Protein AF-A0AAX2ZFF3-F1 (afdb_monomer_lite)

Structure (mmCIF, N/CA/C/O backbone):
data_AF-A0AAX2ZFF3-F1
#
_entry.id   AF-A0AAX2ZFF3-F1
#
loop_
_atom_site.group_PDB
_atom_site.id
_atom_site.type_symbol
_atom_site.label_atom_id
_atom_site.label_alt_id
_atom_site.label_comp_id
_atom_site.label_asym_id
_atom_site.label_entity_id
_atom_site.label_seq_id
_atom_site.pdbx_PDB_ins_code
_atom_site.Cartn_x
_atom_site.Cartn_y
_atom_site.Cartn_z
_atom_site.occupancy
_atom_site.B_iso_or_equiv
_atom_site.auth_seq_id
_atom_site.auth_comp_id
_atom_site.auth_asym_id
_atom_site.auth_atom_id
_atom_site.pdbx_PDB_model_num
ATOM 1 N N . MET A 1 1 ? -27.683 -9.266 21.719 1.00 43.72 1 MET A N 1
ATOM 2 C CA . MET A 1 1 ? -26.209 -9.326 21.847 1.00 43.72 1 MET A CA 1
ATOM 3 C C . MET A 1 1 ? -25.856 -8.738 23.207 1.00 43.72 1 MET A C 1
ATOM 5 O O . MET A 1 1 ? -26.114 -7.555 23.408 1.00 43.72 1 MET A O 1
ATOM 9 N N . ASN A 1 2 ? -25.433 -9.588 24.149 1.00 50.28 2 ASN A N 1
ATOM 10 C CA . ASN A 1 2 ? -25.319 -9.261 25.576 1.00 50.28 2 ASN A CA 1
ATOM 11 C C . ASN A 1 2 ? -24.290 -8.141 25.822 1.00 50.28 2 ASN A C 1
ATOM 13 O O . ASN A 1 2 ? -23.293 -8.062 25.104 1.00 50.28 2 ASN A O 1
ATOM 17 N N . THR A 1 3 ? -24.525 -7.266 26.800 1.00 59.75 3 THR A N 1
ATOM 18 C CA . THR A 1 3 ? -23.688 -6.077 27.070 1.00 59.75 3 THR A CA 1
ATOM 19 C C . THR A 1 3 ? -22.237 -6.444 27.415 1.00 59.75 3 THR A C 1
ATOM 21 O O . THR A 1 3 ? -21.322 -5.715 27.051 1.00 59.75 3 THR A O 1
ATOM 24 N N . GLN A 1 4 ? -22.019 -7.617 28.009 1.00 60.06 4 GLN A N 1
ATOM 25 C CA . GLN A 1 4 ? -20.707 -8.138 28.423 1.00 60.06 4 GLN A CA 1
ATOM 26 C C . GLN A 1 4 ? -19.838 -8.576 27.233 1.00 60.06 4 GLN A C 1
ATOM 28 O O . GLN A 1 4 ? -18.659 -8.249 27.159 1.00 60.06 4 GLN A O 1
ATOM 33 N N . ASN A 1 5 ? -20.440 -9.176 26.200 1.00 73.50 5 ASN A N 1
ATOM 34 C CA . ASN A 1 5 ? -19.727 -9.411 24.939 1.00 73.50 5 ASN A CA 1
ATOM 35 C C . ASN A 1 5 ? -19.273 -8.095 24.289 1.00 73.50 5 ASN A C 1
ATOM 37 O O . ASN A 1 5 ? -18.315 -8.090 23.522 1.00 73.50 5 ASN A O 1
ATOM 41 N N . LYS A 1 6 ? -19.925 -6.964 24.598 1.00 80.56 6 LYS A N 1
ATOM 42 C CA . LYS A 1 6 ? -19.495 -5.654 24.095 1.00 80.56 6 LYS A CA 1
ATOM 43 C C . LYS A 1 6 ? -18.298 -5.087 24.860 1.00 80.56 6 LYS A C 1
ATOM 45 O O . LYS A 1 6 ? -17.535 -4.354 24.239 1.00 80.56 6 LYS A O 1
ATOM 50 N N . SER A 1 7 ? -18.127 -5.359 26.158 1.00 85.81 7 SER A N 1
ATOM 51 C CA . SER A 1 7 ? -16.966 -4.854 26.914 1.00 85.81 7 SER A CA 1
ATOM 52 C C . SER A 1 7 ? -15.686 -5.578 26.501 1.00 85.81 7 SER A C 1
ATOM 54 O O . SER A 1 7 ? -14.697 -4.914 26.194 1.00 85.81 7 SER A O 1
ATOM 56 N N . VAL A 1 8 ? -15.740 -6.908 26.374 1.00 89.56 8 VAL A N 1
ATOM 57 C CA . VAL A 1 8 ? -14.624 -7.719 25.859 1.00 89.56 8 VAL A CA 1
ATOM 58 C C . VAL A 1 8 ? -14.263 -7.306 24.432 1.00 89.56 8 VAL A C 1
ATOM 60 O O . VAL A 1 8 ? -13.102 -7.039 24.139 1.00 89.56 8 VAL A O 1
ATOM 63 N N . GLU A 1 9 ? -15.250 -7.161 23.545 1.00 88.19 9 GLU A N 1
ATOM 64 C CA . GLU A 1 9 ? -14.989 -6.757 22.159 1.00 88.19 9 GLU A CA 1
ATOM 65 C C . GLU A 1 9 ? -14.376 -5.350 22.062 1.00 88.19 9 GLU A C 1
ATOM 67 O O . GLU A 1 9 ? -13.453 -5.128 21.280 1.00 88.19 9 GLU A O 1
ATOM 72 N N . LYS A 1 10 ? -14.828 -4.401 22.894 1.00 87.69 10 LYS A N 1
ATOM 73 C CA . LYS A 1 10 ? -14.214 -3.066 22.978 1.00 87.69 10 LYS A CA 1
ATOM 74 C C . LYS A 1 10 ? -12.764 -3.133 23.446 1.00 87.69 10 LYS A C 1
ATOM 76 O O . LYS A 1 10 ? -11.921 -2.462 22.860 1.00 87.69 10 LYS A O 1
ATOM 81 N N . PHE A 1 11 ? -12.474 -3.940 24.465 1.00 91.88 11 PHE A N 1
ATOM 82 C CA . PHE A 1 11 ? -11.107 -4.152 24.937 1.00 91.88 11 PHE A CA 1
ATOM 83 C C . PHE A 1 11 ? -10.214 -4.695 23.812 1.00 91.88 11 PHE A C 1
ATOM 85 O O . PHE A 1 11 ? -9.183 -4.101 23.501 1.00 91.88 11 PHE A O 1
ATOM 92 N N . LEU A 1 12 ? -10.651 -5.758 23.127 1.00 91.25 12 LEU A N 1
ATOM 93 C CA . LEU A 1 12 ? -9.912 -6.374 22.021 1.00 91.25 12 LEU A CA 1
ATOM 94 C C . LEU A 1 12 ? -9.683 -5.403 20.849 1.00 91.25 12 LEU A C 1
ATOM 96 O O . LEU A 1 12 ? -8.597 -5.380 20.261 1.00 91.25 12 LEU A O 1
ATOM 100 N N . GLN A 1 13 ? -10.679 -4.576 20.512 1.00 87.25 13 GLN A N 1
ATOM 101 C CA . GLN A 1 13 ? -10.548 -3.545 19.478 1.00 87.25 13 GLN A CA 1
ATOM 102 C C . GLN A 1 13 ? -9.546 -2.456 19.867 1.00 87.25 13 GLN A C 1
ATOM 104 O O . GLN A 1 13 ? -8.709 -2.090 19.037 1.00 87.25 13 GLN A O 1
ATOM 109 N N . SER A 1 14 ? -9.587 -1.975 21.113 1.00 89.00 14 SER A N 1
ATOM 110 C CA . SER A 1 14 ? -8.643 -0.974 21.619 1.00 89.00 14 SER A CA 1
ATOM 111 C C . SER A 1 14 ? -7.208 -1.501 21.625 1.00 89.00 14 SER A C 1
ATOM 113 O O . SER A 1 14 ? -6.319 -0.839 21.090 1.00 89.00 14 SER A O 1
ATOM 115 N N . THR A 1 15 ? -6.985 -2.728 22.103 1.00 90.44 15 THR A N 1
ATOM 116 C CA . THR A 1 15 ? -5.659 -3.366 22.095 1.00 90.44 15 THR A CA 1
ATOM 117 C C . THR A 1 15 ? -5.107 -3.524 20.674 1.00 90.44 15 THR A C 1
ATOM 119 O O . THR A 1 15 ? -3.917 -3.344 20.426 1.00 90.44 15 THR A O 1
ATOM 122 N N . CYS A 1 16 ? -5.965 -3.793 19.688 1.00 89.06 16 CYS A N 1
ATOM 123 C CA . CYS A 1 16 ? -5.533 -4.039 18.310 1.00 89.06 16 CYS A CA 1
ATOM 124 C C . CYS A 1 16 ? -5.444 -2.784 17.425 1.00 89.06 16 CYS A C 1
ATOM 126 O O . CYS A 1 16 ? -5.186 -2.900 16.218 1.00 89.06 16 CYS A O 1
ATOM 128 N N . LYS A 1 17 ? -5.637 -1.580 17.983 1.00 87.88 17 LYS A N 1
ATOM 129 C CA . LYS A 1 17 ? -5.773 -0.338 17.203 1.00 87.88 17 LYS A CA 1
ATOM 130 C C . LYS A 1 17 ? -4.526 0.046 16.394 1.00 87.88 17 LYS A C 1
ATOM 132 O O . LYS A 1 17 ? -4.653 0.732 15.384 1.00 87.88 17 LYS A O 1
ATOM 137 N N . PHE A 1 18 ? -3.331 -0.423 16.757 1.00 88.06 18 PHE A N 1
ATOM 138 C CA . PHE A 1 18 ? -2.082 -0.135 16.025 1.00 88.06 18 PHE A CA 1
ATOM 139 C C . PHE A 1 18 ? -1.500 -1.319 15.241 1.00 88.06 18 PHE A C 1
ATOM 141 O O . PHE A 1 18 ? -0.386 -1.250 14.703 1.00 88.06 18 PHE A O 1
ATOM 148 N N . ILE A 1 19 ? -2.258 -2.405 15.122 1.00 86.69 19 ILE A N 1
ATOM 149 C CA . ILE A 1 19 ? -1.899 -3.528 14.261 1.00 86.69 19 ILE A CA 1
ATOM 150 C C . ILE A 1 19 ? -2.338 -3.187 12.838 1.00 86.69 19 ILE A C 1
ATOM 152 O O . ILE A 1 19 ? -3.429 -2.673 12.632 1.00 86.69 19 ILE A O 1
ATOM 156 N N . SER A 1 20 ? -1.494 -3.441 11.839 1.00 78.56 20 SER A N 1
ATOM 157 C CA . SER A 1 20 ? -1.759 -3.017 10.458 1.00 78.56 20 SER A CA 1
ATOM 158 C C . SER A 1 20 ? -2.306 -4.098 9.531 1.00 78.56 20 SER A C 1
ATOM 160 O O . SER A 1 20 ? -2.635 -3.809 8.376 1.00 78.56 20 SER A O 1
ATOM 162 N N . THR A 1 21 ? -2.421 -5.337 10.009 1.00 82.06 21 THR A N 1
ATOM 163 C CA . THR A 1 21 ? -2.911 -6.462 9.208 1.00 82.06 21 THR A CA 1
ATOM 164 C C . THR A 1 21 ? -4.001 -7.229 9.927 1.00 82.06 21 THR A C 1
ATOM 166 O O . THR A 1 21 ? -3.822 -7.548 11.101 1.00 82.06 21 THR A O 1
ATOM 169 N N . GLU A 1 22 ? -5.069 -7.582 9.211 1.00 83.31 22 GLU A N 1
ATOM 170 C CA . GLU A 1 22 ? -6.183 -8.361 9.763 1.00 83.31 22 GLU A CA 1
ATOM 171 C C . GLU A 1 22 ? -5.717 -9.698 10.339 1.00 83.31 22 GLU A C 1
ATOM 173 O O . GLU A 1 22 ? -6.135 -10.053 11.430 1.00 83.31 22 GLU A O 1
ATOM 178 N N . GLU A 1 23 ? -4.833 -10.425 9.648 1.00 85.00 23 GLU A N 1
ATOM 179 C CA . GLU A 1 23 ? -4.379 -11.738 10.117 1.00 85.00 23 GLU A CA 1
ATOM 180 C C . GLU A 1 23 ? -3.686 -11.642 11.483 1.00 85.00 23 GLU A C 1
ATOM 182 O O . GLU A 1 23 ? -4.090 -12.315 12.419 1.00 85.00 23 GLU A O 1
ATOM 187 N N . ARG A 1 24 ? -2.723 -10.722 11.629 1.00 85.56 24 ARG A N 1
ATOM 188 C CA . ARG A 1 24 ? -2.043 -10.491 12.913 1.00 85.56 24 ARG A CA 1
ATOM 189 C C . ARG A 1 24 ? -2.993 -9.977 13.995 1.00 85.56 24 ARG A C 1
ATOM 191 O O . ARG A 1 24 ? -2.825 -10.324 15.155 1.00 85.56 24 ARG A O 1
ATOM 198 N N . ALA A 1 25 ? -3.944 -9.117 13.627 1.00 87.38 25 ALA A N 1
ATOM 199 C CA . ALA A 1 25 ? -4.933 -8.613 14.572 1.00 87.38 25 ALA A CA 1
ATOM 200 C C . ALA A 1 25 ? -5.822 -9.753 15.069 1.00 87.38 25 ALA A C 1
ATOM 202 O O . ALA A 1 25 ? -6.062 -9.843 16.262 1.00 87.38 25 ALA A O 1
ATOM 203 N N . LYS A 1 26 ? -6.245 -10.646 14.172 1.00 88.00 26 LYS A N 1
ATOM 204 C CA . LYS A 1 26 ? -7.025 -11.826 14.521 1.00 88.00 26 LYS A CA 1
ATOM 205 C C . LYS A 1 26 ? -6.250 -12.753 15.456 1.00 88.00 26 LYS A C 1
ATOM 207 O O . LYS A 1 26 ? -6.793 -13.115 16.487 1.00 88.00 26 LYS A O 1
ATOM 212 N N . ASP A 1 27 ? -5.003 -13.082 15.123 1.00 90.19 27 ASP A N 1
ATOM 213 C CA . ASP A 1 27 ? -4.181 -13.978 15.947 1.00 90.19 27 ASP A CA 1
ATOM 214 C C . ASP A 1 27 ? -4.058 -13.443 17.389 1.00 90.19 27 ASP A C 1
ATOM 216 O O . ASP A 1 27 ? -4.292 -14.177 18.343 1.00 90.19 27 ASP A O 1
ATOM 220 N N . ILE A 1 28 ? -3.794 -12.138 17.542 1.00 89.94 28 ILE A N 1
ATOM 221 C CA . ILE A 1 28 ? -3.715 -11.478 18.856 1.00 89.94 28 ILE A CA 1
ATOM 222 C C . ILE A 1 28 ? -5.085 -11.420 19.543 1.00 89.94 28 ILE A C 1
ATOM 224 O O . ILE A 1 28 ? -5.180 -11.639 20.745 1.00 89.94 28 ILE A O 1
ATOM 228 N N . GLN A 1 29 ? -6.163 -11.121 18.814 1.00 91.19 29 GLN A N 1
ATOM 229 C CA . GLN A 1 29 ? -7.503 -11.093 19.404 1.00 91.19 29 GLN A CA 1
ATOM 230 C C . GLN A 1 29 ? -7.946 -12.461 19.905 1.00 91.19 29 GLN A C 1
ATOM 232 O O . GLN A 1 29 ? -8.598 -12.518 20.941 1.00 91.19 29 GLN A O 1
ATOM 237 N N . ASP A 1 30 ? -7.635 -13.528 19.175 1.00 92.31 30 ASP A N 1
ATOM 238 C CA . ASP A 1 30 ? -7.994 -14.888 19.561 1.00 92.31 30 ASP A CA 1
ATOM 239 C C . ASP A 1 30 ? -7.212 -15.294 20.827 1.00 92.31 30 ASP A C 1
ATOM 241 O O . ASP A 1 30 ? -7.836 -15.698 21.803 1.00 92.31 30 ASP A O 1
ATOM 245 N N . GLU A 1 31 ? -5.900 -15.029 20.891 1.00 93.44 31 GLU A N 1
ATOM 246 C CA . GLU A 1 31 ? -5.076 -15.255 22.095 1.00 93.44 31 GLU A CA 1
ATOM 247 C C . GLU A 1 31 ? -5.594 -14.476 23.319 1.00 93.44 31 GLU A C 1
ATOM 249 O O . GLU A 1 31 ? -5.821 -15.039 24.391 1.00 93.44 31 GLU A O 1
ATOM 254 N N . LEU A 1 32 ? -5.843 -13.172 23.164 1.00 94.06 32 LEU A N 1
ATOM 255 C CA . LEU A 1 32 ? -6.345 -12.341 24.260 1.00 94.06 32 LEU A CA 1
ATOM 256 C C . LEU A 1 32 ? -7.764 -12.741 24.681 1.00 94.06 32 LEU A C 1
ATOM 258 O O . LEU A 1 32 ? -8.103 -12.633 25.858 1.00 94.06 32 LEU A O 1
ATOM 262 N N . ARG A 1 33 ? -8.605 -13.193 23.744 1.00 94.62 33 ARG A N 1
ATOM 263 C CA . ARG A 1 33 ? -9.957 -13.676 24.048 1.00 94.62 33 ARG A CA 1
ATOM 264 C C . ARG A 1 33 ? -9.908 -14.972 24.847 1.00 94.62 33 ARG A C 1
ATOM 266 O O . ARG A 1 33 ? -10.691 -15.105 25.788 1.00 94.62 33 ARG A O 1
ATOM 273 N N . ASP A 1 34 ? -8.998 -15.880 24.518 1.00 94.75 34 ASP A N 1
ATOM 274 C CA . ASP A 1 34 ? -8.810 -17.128 25.260 1.00 94.75 34 ASP A CA 1
ATOM 275 C C . ASP A 1 34 ? -8.335 -16.845 26.693 1.00 94.7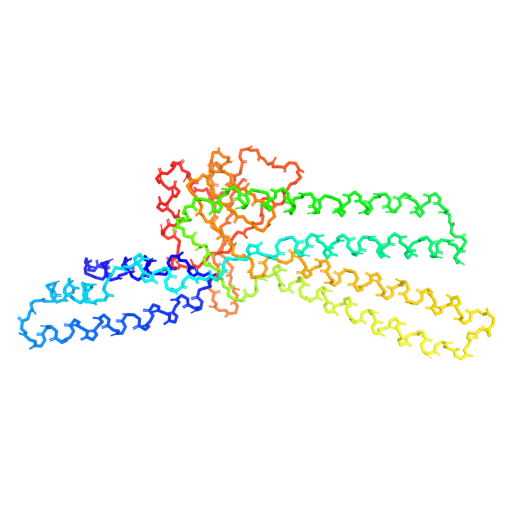5 34 ASP A C 1
ATOM 277 O O . ASP A 1 34 ? -8.874 -17.406 27.650 1.00 94.75 34 ASP A O 1
ATOM 281 N N . HIS A 1 35 ? -7.412 -15.894 26.872 1.00 94.38 35 HIS A N 1
ATOM 282 C CA . HIS A 1 35 ? -6.983 -15.450 28.201 1.00 94.38 35 HIS A CA 1
ATOM 283 C C . HIS A 1 35 ? -8.106 -14.787 29.007 1.00 94.38 35 HIS A C 1
ATOM 285 O O . HIS A 1 35 ? -8.327 -15.157 30.158 1.00 94.38 35 HIS A O 1
ATOM 291 N N . VAL A 1 36 ? -8.862 -13.861 28.406 1.00 95.38 36 VAL A N 1
ATOM 292 C CA . VAL A 1 36 ? -10.021 -13.237 29.071 1.00 95.38 36 VAL A CA 1
ATOM 293 C C . VAL A 1 36 ? -11.042 -14.293 29.481 1.00 95.38 36 VAL A C 1
ATOM 295 O O . VAL A 1 36 ? -11.544 -14.247 30.599 1.00 95.38 36 VAL A O 1
ATOM 298 N N . SER A 1 37 ? -11.335 -15.253 28.603 1.00 94.19 37 SER A N 1
ATOM 299 C CA . SER A 1 37 ? -12.301 -16.319 28.888 1.00 94.19 37 SER A CA 1
ATOM 300 C C . SER A 1 37 ? -11.824 -17.203 30.040 1.00 94.19 37 SER A C 1
ATOM 302 O O . SER A 1 37 ? -12.606 -17.488 30.940 1.00 94.19 37 SER A O 1
ATOM 304 N N . SER A 1 38 ? -10.530 -17.534 30.067 1.00 95.69 38 SER A N 1
ATOM 305 C CA . SER A 1 38 ? -9.917 -18.304 31.156 1.00 95.69 38 SER A CA 1
ATOM 306 C C . SER A 1 38 ? -10.050 -17.588 32.506 1.00 95.69 38 SER A C 1
ATOM 308 O O . SER A 1 38 ? -10.463 -18.206 33.483 1.00 95.69 38 SER A O 1
ATOM 310 N N . TYR A 1 39 ? -9.789 -16.275 32.563 1.00 95.69 39 TYR A N 1
ATOM 311 C CA . TYR A 1 39 ? -9.971 -15.494 33.795 1.00 95.69 39 TYR A CA 1
ATOM 312 C C . TYR A 1 39 ? -11.435 -15.388 34.225 1.00 95.69 39 TYR A C 1
ATOM 314 O O . TYR A 1 39 ? -11.736 -15.449 35.413 1.00 95.69 39 TYR A O 1
ATOM 322 N N . ILE A 1 40 ? -12.363 -15.236 33.276 1.00 95.19 40 ILE A N 1
ATOM 323 C CA . ILE A 1 40 ? -13.795 -15.219 33.594 1.00 95.19 40 ILE A CA 1
ATOM 324 C C . ILE A 1 40 ? -14.214 -16.554 34.212 1.00 95.19 40 ILE A C 1
ATOM 326 O O . ILE A 1 40 ? -14.947 -16.559 35.200 1.00 95.19 40 ILE A O 1
ATOM 330 N N . GLU A 1 41 ? -13.757 -17.674 33.651 1.00 94.75 41 GLU A N 1
ATOM 331 C CA . GLU A 1 41 ? -14.040 -19.008 34.181 1.00 94.75 41 GLU A CA 1
ATOM 332 C C . GLU A 1 41 ? -13.464 -19.195 35.586 1.00 94.75 41 GLU A C 1
ATOM 334 O O . GLU A 1 41 ? -14.193 -19.648 36.466 1.00 94.75 41 GLU A O 1
ATOM 339 N N . GLU A 1 42 ? -12.213 -18.791 35.815 1.00 95.62 42 GLU A N 1
ATOM 340 C CA . GLU A 1 42 ? -11.558 -18.838 37.128 1.00 95.62 42 GLU A CA 1
ATOM 341 C C . GLU A 1 42 ? -12.359 -18.054 38.179 1.00 95.62 42 GLU A C 1
ATOM 343 O O . GLU A 1 42 ? -12.810 -18.625 39.170 1.00 95.62 42 GLU A O 1
ATOM 348 N N . PHE A 1 43 ? -12.667 -16.781 37.916 1.00 95.62 43 PHE A N 1
ATOM 349 C CA . PHE A 1 43 ? -13.439 -15.955 38.849 1.00 95.62 43 PHE A CA 1
ATOM 350 C C . PHE A 1 43 ? -14.870 -16.466 39.060 1.00 95.62 43 PHE A C 1
ATOM 352 O O . PHE A 1 43 ? -15.401 -16.401 40.169 1.00 95.62 43 PHE A O 1
ATOM 359 N N . THR A 1 44 ? -15.504 -17.020 38.025 1.00 94.50 44 THR A N 1
ATOM 360 C CA . THR A 1 44 ? -16.844 -17.609 38.166 1.00 94.50 44 THR A CA 1
ATOM 361 C C . THR A 1 44 ? -16.801 -18.887 39.014 1.00 94.50 44 THR A C 1
ATOM 363 O O . THR A 1 44 ? -17.710 -19.124 39.810 1.00 94.50 44 THR A O 1
ATOM 366 N N . GLN A 1 45 ? -15.745 -19.702 38.899 1.00 95.06 45 GLN A N 1
ATOM 367 C CA . GLN A 1 45 ? -15.531 -20.881 39.753 1.00 95.06 45 GLN A CA 1
ATOM 368 C C . GLN A 1 45 ? -15.268 -20.501 41.216 1.00 95.06 45 GLN A C 1
ATOM 370 O O . GLN A 1 45 ? -15.671 -21.232 42.119 1.00 95.06 45 GLN A O 1
ATOM 375 N N . GLU A 1 46 ? -14.668 -19.336 41.456 1.00 94.25 46 GLU A N 1
ATOM 376 C CA . GLU A 1 46 ? -14.510 -18.742 42.790 1.00 94.25 46 GLU A CA 1
ATOM 377 C C . GLU A 1 46 ? -15.818 -18.161 43.363 1.00 94.25 46 GLU A C 1
ATOM 379 O O . GLU A 1 46 ? -15.852 -17.709 44.508 1.00 94.25 46 GLU A O 1
ATOM 384 N N . GLY A 1 47 ? -16.914 -18.210 42.600 1.00 93.12 47 GLY A N 1
ATOM 385 C CA . GLY A 1 47 ? -18.247 -17.809 43.041 1.00 93.12 47 GLY A CA 1
ATOM 386 C C . GLY A 1 47 ? -18.627 -16.361 42.724 1.00 93.12 47 GLY A C 1
ATOM 387 O O . GLY A 1 47 ? -19.673 -15.916 43.198 1.00 93.12 47 GLY A O 1
ATOM 388 N N . MET A 1 48 ? -17.833 -15.626 41.932 1.00 94.06 48 MET A N 1
ATOM 389 C CA . MET A 1 48 ? -18.252 -14.313 41.420 1.00 94.06 48 MET A CA 1
ATOM 390 C C . MET A 1 48 ? -19.386 -14.452 40.404 1.00 94.06 48 MET A C 1
ATOM 392 O O . MET A 1 48 ? -19.425 -15.385 39.597 1.00 94.06 48 MET A O 1
ATOM 396 N N . GLU A 1 49 ? -20.285 -13.467 40.383 1.00 93.38 49 GLU A N 1
ATOM 397 C CA . GLU A 1 49 ? -21.222 -13.348 39.272 1.00 93.38 49 GLU A CA 1
ATOM 398 C C . GLU A 1 49 ? -20.475 -13.026 37.975 1.00 93.38 49 GLU A C 1
ATOM 400 O O . GLU A 1 49 ? -19.503 -12.272 37.957 1.00 93.38 49 GLU A O 1
ATOM 405 N N . TYR A 1 50 ? -20.974 -13.557 36.858 1.00 90.06 50 TYR A N 1
ATOM 406 C CA . TYR A 1 50 ? -20.328 -13.458 35.547 1.00 90.06 50 TYR A CA 1
ATOM 407 C C . TYR A 1 50 ? -19.966 -12.017 35.132 1.00 90.06 50 TYR A C 1
ATOM 409 O O . TYR A 1 50 ? -18.955 -11.786 34.468 1.00 90.06 50 TYR A O 1
ATOM 417 N N . GLU A 1 51 ? -20.775 -11.026 35.514 1.00 88.81 51 GLU A N 1
ATOM 418 C CA . GLU A 1 51 ? -20.499 -9.614 35.221 1.00 88.81 51 GLU A CA 1
ATOM 419 C C . GLU A 1 51 ? -19.299 -9.076 36.009 1.00 88.81 51 GLU A C 1
ATOM 421 O O . GLU A 1 51 ? -18.427 -8.414 35.441 1.00 88.81 51 GLU A O 1
ATOM 426 N N . GLU A 1 52 ? -19.230 -9.393 37.299 1.00 91.44 52 GLU A N 1
ATOM 427 C CA . GLU A 1 52 ? -18.114 -9.016 38.162 1.00 91.44 52 GLU A CA 1
ATOM 428 C C . GLU A 1 52 ? -16.835 -9.745 37.735 1.00 91.44 52 GLU A C 1
ATOM 430 O O . GLU A 1 52 ? -15.798 -9.104 37.555 1.00 91.44 52 GLU A O 1
ATOM 435 N N . ALA A 1 53 ? -16.947 -11.037 37.414 1.00 93.38 53 ALA A N 1
ATOM 436 C CA . ALA A 1 53 ? -15.876 -11.842 36.833 1.00 93.38 53 ALA A CA 1
ATOM 437 C C . ALA A 1 53 ? -15.355 -11.248 35.513 1.00 93.38 53 ALA A C 1
ATOM 439 O O . ALA A 1 53 ? -14.146 -11.149 35.313 1.00 93.38 53 ALA A O 1
ATOM 440 N N . THR A 1 54 ? -16.242 -10.776 34.627 1.00 93.50 54 THR A N 1
ATOM 441 C CA . THR A 1 54 ? -15.853 -10.110 33.368 1.00 93.50 54 THR A CA 1
ATOM 442 C C . THR A 1 54 ? -15.073 -8.825 33.629 1.00 93.50 54 THR A C 1
ATOM 444 O O . THR A 1 54 ? -14.037 -8.587 33.006 1.00 93.50 54 THR A O 1
ATOM 447 N N . ASN A 1 55 ? -15.539 -7.988 34.556 1.00 92.88 55 ASN A N 1
ATOM 448 C CA . ASN A 1 55 ? -14.849 -6.744 34.895 1.00 92.88 55 ASN A CA 1
ATOM 449 C C . ASN A 1 55 ? -13.482 -7.014 35.537 1.00 92.88 55 ASN A C 1
ATOM 451 O O . ASN A 1 55 ? -12.506 -6.331 35.216 1.00 92.88 55 ASN A O 1
ATOM 455 N N . MET A 1 56 ? -13.397 -8.026 36.402 1.00 93.56 56 MET A N 1
ATOM 456 C CA . MET A 1 56 ? -12.152 -8.421 37.051 1.00 93.56 56 MET A CA 1
ATOM 457 C C . MET A 1 56 ? -11.161 -9.031 36.053 1.00 93.56 56 MET A C 1
ATOM 459 O O . MET A 1 56 ? -9.990 -8.659 36.059 1.00 93.56 56 MET A O 1
ATOM 463 N N . ALA A 1 57 ? -11.633 -9.863 35.121 1.00 95.12 57 ALA A N 1
ATOM 464 C CA . ALA A 1 57 ? -10.826 -10.412 34.033 1.00 95.12 57 ALA A CA 1
ATOM 465 C C . ALA A 1 57 ? -10.225 -9.309 33.153 1.00 95.12 57 ALA A C 1
ATOM 467 O O . ALA A 1 57 ? -9.022 -9.304 32.898 1.00 95.12 57 ALA A O 1
ATOM 468 N N . LEU A 1 58 ? -11.026 -8.323 32.736 1.00 95.00 58 LEU A N 1
ATOM 469 C CA . LEU A 1 58 ? -10.525 -7.187 31.953 1.00 95.00 58 LEU A CA 1
ATOM 470 C C . LEU A 1 58 ? -9.519 -6.339 32.742 1.00 95.00 58 LEU A C 1
ATOM 472 O O . LEU A 1 58 ? -8.523 -5.890 32.180 1.00 95.00 58 LEU A O 1
ATOM 476 N N . LYS A 1 59 ? -9.739 -6.154 34.048 1.00 93.69 59 LYS A N 1
ATOM 477 C CA . LYS A 1 59 ? -8.790 -5.461 34.928 1.00 93.69 59 LYS A CA 1
ATOM 478 C C . LYS A 1 59 ? -7.464 -6.221 35.051 1.00 93.69 59 LYS A C 1
ATOM 480 O O . LYS A 1 59 ? -6.415 -5.583 35.073 1.00 93.69 59 LYS A O 1
ATOM 485 N N . GLN A 1 60 ? -7.513 -7.552 35.092 1.00 93.75 60 GLN A N 1
ATOM 486 C CA . GLN A 1 60 ? -6.337 -8.420 35.168 1.00 93.75 60 GLN A CA 1
ATOM 487 C C . GLN A 1 60 ? -5.510 -8.396 33.876 1.00 93.75 60 GLN A C 1
ATOM 489 O O . GLN A 1 60 ? -4.283 -8.403 33.939 1.00 93.75 60 GLN A O 1
ATOM 494 N N . MET A 1 61 ? -6.164 -8.298 32.711 1.00 93.62 61 MET A N 1
ATOM 495 C CA . MET A 1 61 ? -5.477 -8.127 31.422 1.00 93.62 61 MET A CA 1
ATOM 496 C C . MET A 1 61 ? -4.701 -6.803 31.331 1.00 93.62 61 MET A C 1
ATOM 498 O O . MET A 1 61 ? -3.733 -6.707 30.577 1.00 93.62 61 MET A O 1
ATOM 502 N N . GLY A 1 62 ? -5.110 -5.788 32.096 1.00 91.88 62 GLY A N 1
ATOM 503 C CA . GLY A 1 62 ? -4.455 -4.486 32.163 1.00 91.88 62 GLY A CA 1
ATOM 504 C C . GLY A 1 62 ? -5.027 -3.450 31.193 1.00 91.88 62 GLY A C 1
ATOM 505 O O . GLY A 1 62 ? -6.143 -3.571 30.691 1.00 91.88 62 GLY A O 1
ATOM 506 N N . ASP A 1 63 ? -4.264 -2.381 30.966 1.00 91.75 63 ASP A N 1
ATOM 507 C CA . ASP A 1 63 ? -4.696 -1.255 30.136 1.00 91.75 63 ASP A CA 1
ATOM 508 C C . ASP A 1 63 ? -4.566 -1.589 28.632 1.00 91.75 63 ASP A C 1
ATOM 510 O O . ASP A 1 63 ? -3.448 -1.837 28.154 1.00 91.75 63 ASP A O 1
ATOM 514 N N . PRO A 1 64 ? -5.669 -1.573 27.853 1.00 91.38 64 PRO A N 1
ATOM 515 C CA . PRO A 1 64 ? -5.618 -1.830 26.416 1.00 91.38 64 PRO A CA 1
ATOM 516 C C . PRO A 1 64 ? -4.754 -0.821 25.651 1.00 91.38 64 PRO A C 1
ATOM 518 O O . PRO A 1 64 ? -4.194 -1.175 24.613 1.00 91.38 64 PRO A O 1
ATOM 521 N N . ASP A 1 65 ? -4.602 0.416 26.135 1.00 88.56 65 ASP A N 1
ATOM 522 C CA . ASP A 1 65 ? -3.758 1.414 25.477 1.00 88.56 65 ASP A CA 1
ATOM 523 C C . ASP A 1 65 ? -2.275 1.055 25.610 1.00 88.56 65 ASP A C 1
ATOM 525 O O . ASP A 1 65 ? -1.538 1.117 24.621 1.00 88.56 65 ASP A O 1
ATOM 529 N N . VAL A 1 66 ? -1.860 0.563 26.780 1.00 89.44 66 VAL A N 1
ATOM 530 C CA . VAL A 1 66 ? -0.502 0.045 27.003 1.00 89.44 66 VAL A CA 1
ATOM 531 C C . VAL A 1 66 ? -0.249 -1.191 26.138 1.00 89.44 66 VAL A C 1
ATOM 533 O O . VAL A 1 66 ? 0.763 -1.254 25.435 1.00 89.44 66 VAL A O 1
ATOM 536 N N . LEU A 1 67 ? -1.186 -2.145 26.114 1.00 90.25 67 LEU A N 1
ATOM 537 C CA . LEU A 1 67 ? -1.077 -3.338 25.264 1.00 90.25 67 LEU A CA 1
ATOM 538 C C . LEU A 1 67 ? -1.009 -2.978 23.773 1.00 90.25 67 LEU A C 1
ATOM 540 O O . LEU A 1 67 ? -0.255 -3.590 23.014 1.00 90.25 67 LEU A O 1
ATOM 544 N N . SER A 1 68 ? -1.747 -1.954 23.341 1.00 88.81 68 SER A N 1
ATOM 545 C CA . SER A 1 68 ? -1.747 -1.524 21.942 1.00 88.81 68 SER A CA 1
ATOM 546 C C . SER A 1 68 ? -0.397 -0.989 21.466 1.00 88.81 68 SER A C 1
ATOM 548 O O . SER A 1 68 ? -0.039 -1.177 20.300 1.00 88.81 68 SER A O 1
ATOM 550 N N . GLU A 1 69 ? 0.375 -0.362 22.357 1.00 86.94 69 GLU A N 1
ATOM 551 C CA . GLU A 1 69 ? 1.736 0.089 22.065 1.00 86.94 69 GLU A CA 1
ATOM 552 C C . GLU A 1 69 ? 2.722 -1.087 22.012 1.00 86.94 69 GLU A C 1
ATOM 554 O O . GLU A 1 69 ? 3.615 -1.087 21.165 1.00 86.94 69 GLU A O 1
ATOM 559 N N . ILE A 1 70 ? 2.520 -2.134 22.823 1.00 86.94 70 ILE A N 1
ATOM 560 C CA . ILE A 1 70 ? 3.325 -3.370 22.776 1.00 86.94 70 ILE A CA 1
ATOM 561 C C . ILE A 1 70 ? 3.137 -4.091 21.433 1.00 86.94 70 ILE A C 1
ATOM 563 O O . ILE A 1 70 ? 4.106 -4.514 20.801 1.00 86.94 70 ILE A O 1
ATOM 567 N N . TYR A 1 71 ? 1.894 -4.201 20.956 1.00 84.50 71 TYR A N 1
ATOM 568 C CA . TYR A 1 71 ? 1.577 -4.872 19.688 1.00 84.50 71 TYR A CA 1
ATOM 569 C C . TYR A 1 71 ? 1.691 -3.976 18.452 1.00 84.50 71 TYR A C 1
ATOM 571 O O . TYR A 1 71 ? 1.404 -4.418 17.329 1.00 84.50 71 TYR A O 1
ATOM 579 N N . LYS A 1 72 ? 2.112 -2.723 18.634 1.00 85.38 72 LYS A N 1
ATOM 580 C CA . LYS A 1 72 ? 2.195 -1.719 17.579 1.00 85.38 72 LYS A CA 1
ATOM 581 C C . LYS A 1 72 ? 3.036 -2.211 16.416 1.00 85.38 72 LYS A C 1
ATOM 583 O O . LYS A 1 72 ? 4.202 -2.575 16.549 1.00 85.38 72 LYS A O 1
ATOM 588 N N . SER A 1 73 ? 2.433 -2.199 15.233 1.00 77.88 73 SER A N 1
ATOM 589 C CA . SER A 1 73 ? 3.178 -2.504 14.017 1.00 77.88 73 SER A CA 1
ATOM 590 C C . SER A 1 73 ? 4.207 -1.408 13.741 1.00 77.88 73 SER A C 1
ATOM 592 O O . SER A 1 73 ? 3.931 -0.220 13.927 1.00 77.88 73 SER A O 1
ATOM 594 N N . GLU A 1 74 ? 5.393 -1.793 13.264 1.00 68.25 74 GLU A N 1
ATOM 595 C CA . GLU A 1 74 ? 6.404 -0.818 12.865 1.00 68.25 74 GLU A CA 1
ATOM 596 C C . GLU A 1 74 ? 5.819 0.155 11.838 1.00 68.25 74 GLU A C 1
ATOM 598 O O . GLU A 1 74 ? 5.391 -0.218 10.739 1.00 68.25 74 GLU A O 1
ATOM 603 N N . SER A 1 75 ? 5.799 1.439 12.197 1.00 62.38 75 SER A N 1
ATOM 604 C CA . SER A 1 75 ? 5.386 2.475 11.263 1.00 62.38 75 SER A CA 1
ATOM 605 C C . SER A 1 75 ? 6.428 2.563 10.145 1.00 62.38 75 SER A C 1
ATOM 607 O O . SER A 1 75 ? 7.612 2.783 10.399 1.00 62.38 75 SER A O 1
ATOM 609 N N . ASN A 1 76 ? 5.995 2.430 8.892 1.00 57.47 76 ASN A N 1
ATOM 610 C CA . ASN A 1 76 ? 6.854 2.426 7.698 1.00 57.47 76 ASN A CA 1
ATOM 611 C C . ASN A 1 76 ? 7.504 3.788 7.350 1.00 57.47 76 ASN A C 1
ATOM 613 O O . ASN A 1 76 ? 7.772 4.058 6.176 1.00 57.47 76 ASN A O 1
ATOM 617 N N . LYS A 1 77 ? 7.786 4.641 8.342 1.00 57.31 77 LYS A N 1
ATOM 618 C CA . LYS A 1 77 ? 8.351 5.994 8.183 1.00 57.31 77 LYS A CA 1
ATOM 619 C C . LYS A 1 77 ? 9.596 6.004 7.281 1.00 57.31 77 LYS A C 1
ATOM 621 O O . LYS A 1 77 ? 9.694 6.814 6.365 1.00 57.31 77 LYS A O 1
ATOM 626 N N . SER A 1 78 ? 10.485 5.019 7.445 1.00 58.50 78 SER A N 1
ATOM 627 C CA . SER A 1 78 ? 11.751 4.899 6.697 1.00 58.50 78 SER A CA 1
ATOM 628 C C . SER A 1 78 ? 11.586 4.553 5.201 1.00 58.50 78 SER A C 1
ATOM 630 O O . SER A 1 78 ? 12.439 4.874 4.372 1.00 58.50 78 SER A O 1
ATOM 632 N N . LYS A 1 79 ? 10.459 3.956 4.786 1.00 74.00 79 LYS A N 1
ATOM 633 C CA . LYS A 1 79 ? 10.331 3.418 3.418 1.00 74.00 79 LYS A CA 1
ATOM 634 C C . LYS A 1 79 ? 9.972 4.469 2.364 1.00 74.00 79 LYS A C 1
ATOM 636 O O . LYS A 1 79 ? 10.246 4.237 1.191 1.00 74.00 79 LYS A O 1
ATOM 641 N N . ARG A 1 80 ? 9.378 5.614 2.730 1.00 80.69 80 ARG A N 1
ATOM 642 C CA . ARG A 1 80 ? 8.945 6.637 1.749 1.00 80.69 80 ARG A CA 1
ATOM 643 C C . ARG A 1 80 ? 10.125 7.328 1.063 1.00 80.69 80 ARG A C 1
ATOM 645 O O . ARG A 1 80 ? 10.142 7.390 -0.161 1.00 80.69 80 ARG A O 1
ATOM 652 N N . LEU A 1 81 ? 11.124 7.779 1.828 1.00 83.00 81 LEU A N 1
ATOM 653 C CA . LEU A 1 81 ? 12.337 8.386 1.261 1.00 83.00 81 LEU A CA 1
ATOM 654 C C . LEU A 1 81 ? 13.123 7.394 0.411 1.00 83.00 81 LEU A C 1
ATOM 656 O O . LEU A 1 81 ? 13.547 7.739 -0.688 1.00 83.00 81 LEU A O 1
ATOM 660 N N . PHE A 1 82 ? 13.263 6.155 0.887 1.00 85.38 82 PHE A N 1
ATOM 661 C CA . PHE A 1 82 ? 13.912 5.098 0.119 1.00 85.38 82 PHE A CA 1
ATOM 662 C C . PHE A 1 82 ? 13.200 4.848 -1.220 1.00 85.38 82 PHE A C 1
ATOM 664 O O . PHE A 1 82 ? 13.848 4.752 -2.259 1.00 85.38 82 PHE A O 1
ATOM 671 N N . LYS A 1 83 ? 11.859 4.823 -1.223 1.00 86.56 83 LYS A N 1
ATOM 672 C CA . LYS A 1 83 ? 11.050 4.729 -2.447 1.00 86.56 83 LYS A CA 1
ATOM 673 C C . LYS A 1 83 ? 11.280 5.919 -3.392 1.00 86.56 83 LYS A C 1
ATOM 675 O O . LYS A 1 83 ? 11.482 5.691 -4.581 1.00 86.56 83 LYS A O 1
ATOM 680 N N . SER A 1 84 ? 11.302 7.160 -2.889 1.00 86.31 84 SER A N 1
ATOM 681 C CA . SER A 1 84 ? 11.615 8.348 -3.708 1.00 86.31 84 SER A CA 1
ATOM 682 C C . SER A 1 84 ? 13.009 8.273 -4.320 1.00 86.31 84 SER A C 1
ATOM 684 O O . SER A 1 84 ? 13.187 8.566 -5.499 1.00 86.31 84 SER A O 1
ATOM 686 N N . PHE A 1 85 ? 13.991 7.869 -3.515 1.00 90.06 85 PHE A N 1
ATOM 687 C CA . PHE A 1 85 ? 15.374 7.705 -3.941 1.00 90.06 85 PHE A CA 1
ATOM 688 C C . PHE A 1 85 ? 15.498 6.649 -5.045 1.00 90.06 85 PHE A C 1
ATOM 690 O O . PHE A 1 85 ? 16.134 6.905 -6.065 1.00 90.06 85 PHE A O 1
ATOM 697 N N . LEU A 1 86 ? 14.822 5.505 -4.893 1.00 89.88 86 LEU A N 1
ATOM 698 C CA . LEU A 1 86 ? 14.827 4.441 -5.895 1.00 89.88 86 LEU A CA 1
ATOM 699 C C . LEU A 1 86 ? 14.211 4.904 -7.225 1.00 89.88 86 LEU A C 1
ATOM 701 O O . LEU A 1 86 ? 14.791 4.652 -8.279 1.00 89.88 86 LEU A O 1
ATOM 705 N N . ILE A 1 87 ? 13.093 5.645 -7.182 1.00 90.25 87 ILE A N 1
ATOM 706 C CA . ILE A 1 87 ? 12.499 6.261 -8.383 1.00 90.25 87 ILE A CA 1
ATOM 707 C C . ILE A 1 87 ? 13.489 7.246 -9.028 1.00 90.25 87 ILE A C 1
ATOM 709 O O . ILE A 1 87 ? 13.670 7.229 -10.246 1.00 90.25 87 ILE A O 1
ATOM 713 N N . GLY A 1 88 ? 14.177 8.063 -8.223 1.00 90.88 88 GLY A N 1
ATOM 714 C CA . GLY A 1 88 ? 15.206 8.992 -8.697 1.00 90.88 88 GLY A CA 1
ATOM 715 C C . GLY A 1 88 ? 16.362 8.295 -9.420 1.00 90.88 88 GLY A C 1
ATOM 716 O O . GLY A 1 88 ? 16.735 8.710 -10.516 1.00 90.88 88 GLY A O 1
ATOM 717 N N . ILE A 1 89 ? 16.881 7.192 -8.870 1.00 92.00 89 ILE A N 1
ATOM 718 C CA . ILE A 1 89 ? 17.917 6.384 -9.535 1.00 92.00 89 ILE A CA 1
ATOM 719 C C . ILE A 1 89 ? 17.403 5.824 -10.861 1.00 92.00 89 ILE A C 1
ATOM 721 O O . ILE A 1 89 ? 18.098 5.913 -11.872 1.00 92.00 89 ILE A O 1
ATOM 725 N N . THR A 1 90 ? 16.187 5.269 -10.891 1.00 91.75 90 THR A N 1
ATOM 726 C CA . THR A 1 90 ? 15.634 4.722 -12.139 1.00 91.75 90 THR A CA 1
ATOM 727 C C . THR A 1 90 ? 15.454 5.790 -13.216 1.00 91.75 90 THR A C 1
ATOM 729 O O . THR A 1 90 ? 15.702 5.503 -14.384 1.00 91.75 90 THR A O 1
ATOM 732 N N . LEU A 1 91 ? 15.119 7.030 -12.839 1.00 91.88 91 LEU A N 1
ATOM 733 C CA . LEU A 1 91 ? 15.065 8.158 -13.767 1.00 91.88 91 LEU A CA 1
ATOM 734 C C . LEU A 1 91 ? 16.451 8.491 -14.338 1.00 91.88 91 LEU A C 1
ATOM 736 O O . LEU A 1 91 ? 16.585 8.663 -15.545 1.00 91.88 91 LEU A O 1
ATOM 740 N N . LEU A 1 92 ? 17.491 8.539 -13.501 1.00 91.50 92 LEU A N 1
ATOM 741 C CA . LEU A 1 92 ? 18.860 8.802 -13.965 1.00 91.50 92 LEU A CA 1
ATOM 742 C C . LEU A 1 92 ? 19.346 7.722 -14.941 1.00 91.50 92 LEU A C 1
ATOM 744 O O . LEU A 1 92 ? 19.860 8.042 -16.013 1.00 91.50 92 LEU A O 1
ATOM 748 N N . LEU A 1 93 ? 19.122 6.448 -14.606 1.00 91.06 93 LEU A N 1
ATOM 749 C CA . LEU A 1 93 ? 19.434 5.318 -15.489 1.00 91.06 93 LEU A CA 1
ATOM 750 C C . LEU A 1 93 ? 18.629 5.368 -16.790 1.00 91.06 93 LEU A C 1
ATOM 752 O O . LEU A 1 93 ? 19.114 4.957 -17.843 1.00 91.06 93 LEU A O 1
ATOM 756 N N . TYR A 1 94 ? 17.390 5.854 -16.726 1.00 90.25 94 TYR A N 1
ATOM 757 C CA . TYR A 1 94 ? 16.556 6.046 -17.898 1.00 90.25 94 TYR A CA 1
ATOM 758 C C . TYR A 1 94 ? 17.135 7.096 -18.848 1.00 90.25 94 TYR A C 1
ATOM 760 O O . TYR A 1 94 ? 17.367 6.778 -20.011 1.00 90.25 94 TYR A O 1
ATOM 768 N N . VAL A 1 95 ? 17.437 8.294 -18.340 1.00 91.31 95 VAL A N 1
ATOM 769 C CA . VAL A 1 95 ? 17.997 9.395 -19.138 1.00 91.31 95 VAL A CA 1
ATOM 770 C C . VAL A 1 95 ? 19.343 9.007 -19.750 1.00 91.31 95 VAL A C 1
ATOM 772 O O . VAL A 1 95 ? 19.551 9.211 -20.942 1.00 91.31 95 VAL A O 1
ATOM 775 N N . GLY A 1 96 ? 20.241 8.404 -18.963 1.00 89.75 96 GLY A N 1
ATOM 776 C CA . GLY A 1 96 ? 21.551 7.975 -19.458 1.00 89.75 96 GLY A CA 1
ATOM 777 C C . GLY A 1 96 ? 21.453 6.941 -20.582 1.00 89.75 96 GLY A C 1
ATOM 778 O O . GLY A 1 96 ? 22.153 7.056 -21.585 1.00 89.75 96 GLY A O 1
ATOM 779 N N . ALA A 1 97 ? 20.550 5.965 -20.451 1.00 89.12 97 ALA A N 1
ATOM 780 C CA . ALA A 1 97 ? 20.335 4.949 -21.479 1.00 89.12 97 ALA A CA 1
ATOM 781 C C . ALA A 1 97 ? 19.775 5.539 -22.783 1.00 89.12 97 ALA A C 1
ATOM 783 O O . ALA A 1 97 ? 20.200 5.130 -23.858 1.00 89.12 97 ALA A O 1
ATOM 784 N N . GLU A 1 98 ? 18.871 6.517 -22.696 1.00 88.25 98 GLU A N 1
ATOM 785 C CA . GLU A 1 98 ? 18.266 7.147 -23.875 1.00 88.25 98 GLU A CA 1
ATOM 786 C C . GLU A 1 98 ? 19.278 7.973 -24.684 1.00 88.25 98 GLU A C 1
ATOM 788 O O . GLU A 1 98 ? 19.249 7.981 -25.915 1.00 88.25 98 GLU A O 1
ATOM 793 N N . ILE A 1 99 ? 20.216 8.640 -24.001 1.00 87.75 99 ILE A N 1
ATOM 794 C CA . ILE A 1 99 ? 21.319 9.365 -24.652 1.00 87.75 99 ILE A CA 1
ATOM 795 C C . ILE A 1 99 ? 22.197 8.387 -25.441 1.00 87.75 99 ILE A C 1
ATOM 797 O O . ILE A 1 99 ? 22.543 8.652 -26.594 1.00 87.75 99 ILE A O 1
ATOM 801 N N . VAL A 1 100 ? 22.534 7.246 -24.832 1.00 88.75 100 VAL A N 1
ATOM 802 C CA . VAL A 1 100 ? 23.342 6.202 -25.472 1.00 88.75 100 VAL A CA 1
ATOM 803 C C . VAL A 1 100 ? 22.600 5.583 -26.658 1.00 88.75 100 VAL A C 1
ATOM 805 O O . VAL A 1 100 ? 23.202 5.435 -27.720 1.00 88.75 100 VAL A O 1
ATOM 808 N N . ASP A 1 101 ? 21.307 5.272 -26.524 1.00 87.19 101 ASP A N 1
ATOM 809 C CA . ASP A 1 101 ? 20.521 4.728 -27.638 1.00 87.19 101 ASP A CA 1
ATOM 810 C C . ASP A 1 101 ? 20.415 5.722 -28.794 1.00 87.19 101 ASP A C 1
ATOM 812 O O . ASP A 1 101 ? 20.633 5.354 -29.944 1.00 87.19 101 ASP A O 1
ATOM 816 N N . THR A 1 102 ? 20.176 7.001 -28.499 1.00 88.56 102 THR A N 1
ATOM 817 C CA . THR A 1 102 ? 20.103 8.047 -29.528 1.00 88.56 102 THR A CA 1
ATOM 818 C C . THR A 1 102 ? 21.401 8.135 -30.329 1.00 88.56 102 THR A C 1
ATOM 820 O O . THR A 1 102 ? 21.370 8.210 -31.559 1.00 88.56 102 THR A O 1
ATOM 823 N N . TYR A 1 103 ? 22.546 8.051 -29.643 1.00 86.81 103 TYR A N 1
ATOM 824 C CA . TYR A 1 103 ? 23.863 8.033 -30.277 1.00 86.81 103 TYR A CA 1
ATOM 825 C C . TYR A 1 103 ? 24.084 6.778 -31.138 1.00 86.81 103 TYR A C 1
ATOM 827 O O . TYR A 1 103 ? 24.526 6.873 -32.280 1.00 86.81 103 TYR A O 1
ATOM 835 N N . ILE A 1 104 ? 23.750 5.597 -30.610 1.00 86.75 104 ILE A N 1
ATOM 836 C CA . ILE A 1 104 ? 23.945 4.304 -31.282 1.00 86.75 104 ILE A CA 1
ATOM 837 C C . ILE A 1 104 ? 23.025 4.141 -32.497 1.00 86.75 104 ILE A C 1
ATOM 839 O O . ILE A 1 104 ? 23.430 3.642 -33.552 1.00 86.75 104 ILE A O 1
ATOM 843 N N . SER A 1 105 ? 21.763 4.510 -32.331 1.00 82.44 105 SER A N 1
ATOM 844 C CA . SER A 1 105 ? 20.697 4.269 -33.294 1.00 82.44 105 SER A CA 1
ATOM 845 C C . SER A 1 105 ? 20.589 5.372 -34.343 1.00 82.44 105 SER A C 1
ATOM 847 O O . SER A 1 105 ? 19.814 5.212 -35.284 1.00 82.44 105 SER A O 1
ATOM 849 N N . ASN A 1 106 ? 21.377 6.449 -34.212 1.00 83.25 106 ASN A N 1
ATOM 850 C CA . ASN A 1 106 ? 21.284 7.658 -35.035 1.00 83.25 106 ASN A CA 1
ATOM 851 C C . ASN A 1 106 ? 19.828 8.147 -35.139 1.00 83.25 106 ASN A C 1
ATOM 853 O O . ASN A 1 106 ? 19.340 8.507 -36.213 1.00 83.25 106 ASN A O 1
ATOM 857 N N . SER A 1 107 ? 19.098 8.049 -34.023 1.00 80.06 107 SER A N 1
ATOM 858 C CA . SER A 1 107 ? 17.685 8.397 -33.971 1.00 80.06 107 SER A CA 1
ATOM 859 C C . SER A 1 107 ? 17.515 9.916 -33.960 1.00 80.06 107 SER A C 1
ATOM 861 O O . SER A 1 107 ? 18.453 10.682 -33.723 1.00 80.06 107 SER A O 1
ATOM 863 N N . ASN A 1 108 ? 16.300 10.381 -34.248 1.00 86.31 108 ASN A N 1
ATOM 864 C CA . ASN A 1 108 ? 16.020 11.807 -34.232 1.00 86.31 108 ASN A CA 1
ATOM 865 C C . ASN A 1 108 ? 16.125 12.351 -32.797 1.00 86.31 108 ASN A C 1
ATOM 867 O O . ASN A 1 108 ? 15.216 12.158 -31.988 1.00 86.31 108 ASN A O 1
ATOM 871 N N . VAL A 1 109 ? 17.204 13.090 -32.529 1.00 88.62 109 VAL A N 1
ATOM 872 C CA . VAL A 1 109 ? 17.515 13.705 -31.228 1.00 88.62 109 VAL A CA 1
ATOM 873 C C . VAL A 1 109 ? 16.334 14.498 -30.668 1.00 88.62 109 VAL A C 1
ATOM 875 O O . VAL A 1 109 ? 16.095 14.471 -29.463 1.00 88.62 109 VAL A O 1
ATOM 878 N N . PHE A 1 110 ? 15.561 15.174 -31.525 1.00 87.44 110 PHE A N 1
ATOM 879 C CA . PHE A 1 110 ? 14.396 15.941 -31.087 1.00 87.44 110 PHE A CA 1
ATOM 880 C C . PHE A 1 110 ? 13.304 15.045 -30.486 1.00 87.44 110 PHE A C 1
ATOM 882 O O . PHE A 1 110 ? 12.734 15.376 -29.446 1.00 87.44 110 PHE A O 1
ATOM 889 N N . ILE A 1 111 ? 13.034 13.896 -31.113 1.00 86.19 111 ILE A N 1
ATOM 890 C CA . ILE A 1 111 ? 12.017 12.945 -30.647 1.00 86.19 111 ILE A CA 1
ATOM 891 C C . ILE A 1 111 ? 12.465 12.312 -29.328 1.00 86.19 111 ILE A C 1
ATOM 893 O O . ILE A 1 111 ? 11.693 12.313 -28.367 1.00 86.19 111 ILE A O 1
ATOM 897 N N . SER A 1 112 ? 13.718 11.851 -29.251 1.00 86.31 112 SER A N 1
ATOM 898 C CA . SER A 1 112 ? 14.289 11.297 -28.019 1.00 86.31 112 SER A CA 1
ATOM 899 C C . SER A 1 112 ? 14.233 12.310 -26.874 1.00 86.31 112 SER A C 1
ATOM 901 O O . SER A 1 112 ? 13.765 11.999 -25.780 1.00 86.31 112 SER A O 1
ATOM 903 N N . ALA A 1 113 ? 14.629 13.563 -27.126 1.00 88.56 113 ALA A N 1
ATOM 904 C CA . ALA A 1 113 ? 14.592 14.623 -26.121 1.00 88.56 113 ALA A CA 1
ATOM 905 C C . ALA A 1 113 ? 13.166 14.893 -25.616 1.00 88.56 113 ALA A C 1
ATOM 907 O O . ALA A 1 113 ? 12.957 15.031 -24.409 1.00 88.56 113 ALA A O 1
ATOM 908 N N . LEU A 1 114 ? 12.172 14.916 -26.509 1.00 89.38 114 LEU A N 1
ATOM 909 C CA . LEU A 1 114 ? 10.771 15.088 -26.126 1.00 89.38 114 LEU A CA 1
ATOM 910 C C . LEU A 1 114 ? 10.286 13.929 -25.245 1.00 89.38 114 LEU A C 1
ATOM 912 O O . LEU A 1 114 ? 9.640 14.165 -24.222 1.00 89.38 114 LEU A O 1
ATOM 916 N N . PHE A 1 115 ? 10.649 12.689 -25.583 1.00 86.38 115 PHE A N 1
ATOM 917 C CA . PHE A 1 115 ? 10.303 11.514 -24.784 1.00 86.38 115 PHE A CA 1
ATOM 918 C C . PHE A 1 115 ? 10.953 11.551 -23.391 1.00 86.38 115 PHE A C 1
ATOM 920 O O . PHE A 1 115 ? 10.283 11.302 -22.385 1.00 86.38 115 PHE A O 1
ATOM 927 N N . VAL A 1 116 ? 12.223 11.963 -23.303 1.00 90.81 116 VAL A N 1
ATOM 928 C CA . VAL A 1 116 ? 12.922 12.181 -22.025 1.00 90.81 116 VAL A CA 1
ATOM 929 C C . VAL A 1 116 ? 12.226 13.236 -21.174 1.00 90.81 116 VAL A C 1
ATOM 931 O O . VAL A 1 116 ? 12.027 13.012 -19.978 1.00 90.81 116 VAL A O 1
ATOM 934 N N . ILE A 1 117 ? 11.835 14.369 -21.761 1.00 92.12 117 ILE A N 1
ATOM 935 C CA . ILE A 1 117 ? 11.146 15.448 -21.041 1.00 92.12 117 ILE A CA 1
ATOM 936 C C . ILE A 1 117 ? 9.818 14.940 -20.475 1.00 92.12 117 ILE A C 1
ATOM 938 O O . ILE A 1 117 ? 9.557 15.113 -19.284 1.00 92.12 117 ILE A O 1
ATOM 942 N N . VAL A 1 118 ? 9.004 14.267 -21.294 1.00 90.50 118 VAL A N 1
ATOM 943 C CA . VAL A 1 118 ? 7.710 13.716 -20.863 1.00 90.50 118 VAL A CA 1
ATOM 944 C C . VAL A 1 118 ? 7.896 12.727 -19.712 1.00 90.50 118 VAL A C 1
ATOM 946 O O . VAL A 1 118 ? 7.244 12.859 -18.675 1.00 90.50 118 VAL A O 1
ATOM 949 N N . MET A 1 119 ? 8.833 11.785 -19.839 1.00 87.88 119 MET A N 1
ATOM 950 C CA . MET A 1 119 ? 9.098 10.800 -18.787 1.00 87.88 119 MET A CA 1
ATOM 951 C C . MET A 1 119 ? 9.638 11.452 -17.512 1.00 87.88 119 MET A C 1
ATOM 953 O O . MET A 1 119 ? 9.211 11.102 -16.412 1.00 87.88 119 MET A O 1
ATOM 957 N N . THR A 1 120 ? 10.501 12.460 -17.635 1.00 90.56 120 THR A N 1
ATOM 958 C CA . THR A 1 120 ? 11.018 13.223 -16.491 1.00 90.56 120 THR A CA 1
ATOM 959 C C . THR A 1 120 ? 9.897 13.937 -15.741 1.00 90.56 120 THR A C 1
ATOM 961 O O . THR A 1 120 ? 9.872 13.902 -14.512 1.00 90.56 120 THR A O 1
ATOM 964 N N . LEU A 1 121 ? 8.928 14.526 -16.450 1.00 90.69 121 LEU A N 1
ATOM 965 C CA . LEU A 1 121 ? 7.753 15.144 -15.830 1.00 90.69 121 LEU A CA 1
ATOM 966 C C . LEU A 1 121 ? 6.895 14.107 -15.088 1.00 90.69 121 LEU A C 1
ATOM 968 O O . LEU A 1 121 ? 6.500 14.345 -13.945 1.00 90.69 121 LEU A O 1
ATOM 972 N N . CYS A 1 122 ? 6.659 12.937 -15.691 1.00 85.81 122 CYS A N 1
ATOM 973 C CA . CYS A 1 122 ? 5.916 11.847 -15.052 1.00 85.81 122 CYS A CA 1
ATOM 974 C C . CYS A 1 122 ? 6.607 11.327 -13.779 1.00 85.81 122 CYS A C 1
ATOM 976 O O . CYS A 1 122 ? 5.951 11.126 -12.757 1.00 85.81 122 CYS A O 1
ATOM 978 N N . TYR A 1 123 ? 7.927 11.132 -13.805 1.00 87.38 123 TYR A N 1
ATOM 979 C CA . TYR A 1 123 ? 8.695 10.684 -12.638 1.00 87.38 123 TYR A CA 1
ATOM 980 C C . TYR A 1 123 ? 8.796 11.763 -11.562 1.00 87.38 123 TYR A C 1
ATOM 982 O O . TYR A 1 123 ? 8.602 11.478 -10.378 1.00 87.38 123 TYR A O 1
ATOM 990 N N . GLY A 1 124 ? 9.077 13.003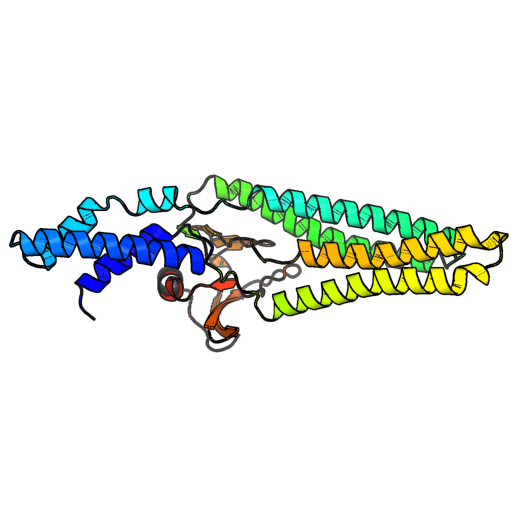 -11.971 1.00 88.12 124 GLY A N 1
ATOM 991 C CA . GLY A 1 124 ? 9.166 14.154 -11.079 1.00 88.12 124 GLY A CA 1
ATOM 992 C C . GLY A 1 124 ? 7.885 14.338 -10.273 1.00 88.12 124 GLY A C 1
ATOM 993 O O . GLY A 1 124 ? 7.943 14.627 -9.079 1.00 88.12 124 GLY A O 1
ATOM 994 N N . TYR A 1 125 ? 6.738 14.055 -10.892 1.00 85.56 125 TYR A N 1
ATOM 995 C CA . TYR A 1 125 ? 5.445 14.036 -10.225 1.00 85.56 125 TYR A CA 1
ATOM 996 C C . TYR A 1 125 ? 5.369 13.007 -9.072 1.00 85.56 125 TYR A C 1
ATOM 998 O O . TYR A 1 125 ? 5.052 13.383 -7.941 1.00 85.56 125 TYR A O 1
ATOM 1006 N N . PHE A 1 126 ? 5.734 11.739 -9.302 1.00 84.50 126 PHE A N 1
ATOM 1007 C CA . PHE A 1 126 ? 5.734 10.716 -8.241 1.00 84.50 126 PHE A CA 1
ATOM 1008 C C . PHE A 1 126 ? 6.724 11.028 -7.112 1.00 84.50 126 PHE A C 1
ATOM 1010 O O . PHE A 1 126 ? 6.409 10.846 -5.933 1.00 84.50 126 PHE A O 1
ATOM 1017 N N . ILE A 1 127 ? 7.920 11.512 -7.461 1.00 88.00 127 ILE A N 1
ATOM 1018 C CA . ILE A 1 127 ? 8.941 11.909 -6.483 1.00 88.00 127 ILE A CA 1
ATOM 1019 C C . ILE A 1 127 ? 8.418 13.058 -5.615 1.00 88.00 127 ILE A C 1
ATOM 1021 O O . ILE A 1 127 ? 8.556 13.017 -4.389 1.00 88.00 127 ILE A O 1
ATOM 1025 N N . PHE A 1 128 ? 7.791 14.064 -6.230 1.00 88.56 128 PHE A N 1
ATOM 1026 C CA . PHE A 1 128 ? 7.228 15.208 -5.524 1.00 88.56 128 PHE A CA 1
ATOM 1027 C C . PHE A 1 128 ? 6.160 14.786 -4.508 1.00 88.56 128 PHE A C 1
ATOM 1029 O O . PHE A 1 128 ? 6.244 15.192 -3.345 1.00 88.56 128 PHE A O 1
ATOM 1036 N N . ASP A 1 129 ? 5.202 13.941 -4.901 1.00 85.75 129 ASP A N 1
ATOM 1037 C CA . ASP A 1 129 ? 4.137 13.471 -4.004 1.00 85.75 129 ASP A CA 1
ATOM 1038 C C . ASP A 1 129 ? 4.691 12.665 -2.820 1.00 85.75 129 ASP A C 1
ATOM 1040 O O . ASP A 1 129 ? 4.278 12.877 -1.672 1.00 85.75 129 ASP A O 1
ATOM 1044 N N . LEU A 1 130 ? 5.689 11.807 -3.053 1.00 85.56 130 LEU A N 1
ATOM 1045 C CA . LEU A 1 130 ? 6.353 11.064 -1.981 1.00 85.56 130 LEU A CA 1
ATOM 1046 C C . LEU A 1 130 ? 7.123 11.980 -1.020 1.00 85.56 130 LEU A C 1
ATOM 1048 O O . LEU A 1 130 ? 7.014 11.812 0.195 1.00 85.56 130 LEU A O 1
ATOM 1052 N N . ILE A 1 131 ? 7.874 12.964 -1.531 1.00 87.38 131 ILE A N 1
ATOM 1053 C CA . ILE A 1 131 ? 8.621 13.921 -0.695 1.00 87.38 131 ILE A CA 1
ATOM 1054 C C . ILE A 1 131 ? 7.658 14.787 0.117 1.00 87.38 131 ILE A C 1
ATOM 1056 O O . ILE A 1 131 ? 7.853 14.979 1.318 1.00 87.38 131 ILE A O 1
ATOM 1060 N N . LYS A 1 132 ? 6.605 15.306 -0.521 1.00 88.81 132 LYS A N 1
ATOM 1061 C CA . LYS A 1 132 ? 5.567 16.103 0.139 1.00 88.81 132 LYS A CA 1
ATOM 1062 C C . LYS A 1 132 ? 4.896 15.309 1.258 1.00 88.81 132 LYS A C 1
ATOM 1064 O O . LYS A 1 132 ? 4.734 15.822 2.364 1.00 88.81 132 LYS A O 1
ATOM 1069 N N . THR A 1 133 ? 4.550 14.053 0.990 1.00 86.38 133 THR A N 1
ATOM 1070 C CA . THR A 1 133 ? 3.931 13.165 1.981 1.00 86.38 133 THR A CA 1
ATOM 1071 C C . THR A 1 133 ? 4.900 12.810 3.102 1.00 86.38 133 THR A C 1
ATOM 1073 O O . THR A 1 133 ? 4.498 12.801 4.259 1.00 86.38 133 THR A O 1
ATOM 1076 N N . HIS A 1 134 ? 6.184 12.603 2.801 1.00 87.00 134 HIS A N 1
ATOM 1077 C CA . HIS A 1 134 ? 7.212 12.393 3.818 1.00 87.00 134 HIS A CA 1
ATOM 1078 C C . HIS A 1 134 ? 7.373 13.608 4.743 1.00 87.00 134 HIS A C 1
ATOM 1080 O O . HIS A 1 134 ? 7.387 13.451 5.958 1.00 87.00 134 HIS A O 1
ATOM 1086 N N . LYS A 1 135 ? 7.420 14.833 4.199 1.00 88.81 135 LYS A N 1
ATOM 1087 C CA . LYS A 1 135 ? 7.437 16.053 5.028 1.00 88.81 135 LYS A CA 1
ATOM 1088 C C . LYS A 1 135 ? 6.236 16.090 5.973 1.00 88.81 135 LYS A C 1
ATOM 1090 O O . LYS A 1 135 ? 6.393 16.373 7.159 1.00 88.81 135 LYS A O 1
ATOM 1095 N N . LYS A 1 136 ? 5.050 15.734 5.464 1.00 88.62 136 LYS A N 1
ATOM 1096 C CA . LYS A 1 136 ? 3.833 15.694 6.276 1.00 88.62 136 LYS A CA 1
ATOM 1097 C C . LYS A 1 136 ? 3.862 14.602 7.347 1.00 88.62 136 LYS A C 1
ATOM 1099 O O . LYS A 1 136 ? 3.392 14.833 8.455 1.00 88.62 136 LYS A O 1
ATOM 1104 N N . ASP A 1 137 ? 4.439 13.448 7.040 1.00 85.88 137 ASP A N 1
ATOM 1105 C CA . ASP A 1 137 ? 4.676 12.363 7.995 1.00 85.88 137 ASP A CA 1
ATOM 1106 C C . ASP A 1 137 ? 5.590 12.811 9.146 1.00 85.88 137 ASP A C 1
ATOM 1108 O O . ASP A 1 137 ? 5.265 12.592 10.309 1.00 85.88 137 ASP A O 1
ATOM 1112 N N . CYS A 1 138 ? 6.680 13.533 8.853 1.00 86.75 138 CYS A N 1
ATOM 1113 C CA . CYS A 1 138 ? 7.550 14.101 9.887 1.00 86.75 138 CYS A CA 1
ATOM 1114 C C . CYS A 1 138 ? 6.799 15.079 10.803 1.00 86.75 138 CYS A C 1
ATOM 1116 O O . CYS A 1 138 ? 6.975 15.030 12.020 1.00 86.75 138 CYS A O 1
ATOM 1118 N N . GLU A 1 139 ? 5.936 15.936 10.250 1.00 89.06 139 GLU A N 1
ATOM 1119 C CA . GLU A 1 139 ? 5.096 16.842 11.045 1.00 89.06 139 GLU A CA 1
ATOM 1120 C C . GLU A 1 139 ? 4.119 16.072 11.945 1.00 89.06 139 GLU A C 1
ATOM 1122 O O . GLU A 1 139 ? 4.020 16.354 13.139 1.00 89.06 139 GLU A O 1
ATOM 1127 N N . LEU A 1 140 ? 3.409 15.092 11.378 1.00 87.19 140 LEU A N 1
ATOM 1128 C CA . LEU A 1 140 ? 2.385 14.313 12.076 1.00 87.19 140 LEU A CA 1
ATOM 1129 C C . LEU A 1 140 ? 2.968 13.317 13.076 1.00 87.19 140 LEU A C 1
ATOM 1131 O O . LEU A 1 140 ? 2.300 12.979 14.043 1.00 87.19 140 LEU A O 1
ATOM 1135 N N . SER A 1 141 ? 4.216 12.882 12.903 1.00 80.62 141 SER A N 1
ATOM 1136 C CA . SER A 1 141 ? 4.883 11.966 13.833 1.00 80.62 141 SER A CA 1
ATOM 1137 C C . SER A 1 141 ? 5.072 12.527 15.244 1.00 80.62 141 SER A C 1
ATOM 1139 O O . SER A 1 141 ? 5.323 11.753 16.162 1.00 80.62 141 SER A O 1
ATOM 1141 N N . LYS A 1 142 ? 4.933 13.849 15.411 1.00 84.62 142 LYS A N 1
ATOM 1142 C CA . LYS A 1 142 ? 4.927 14.532 16.712 1.00 84.62 142 LYS A CA 1
ATOM 1143 C C . LYS A 1 142 ? 3.583 14.412 17.438 1.00 84.62 142 LYS A C 1
ATOM 1145 O O . LYS A 1 142 ? 3.482 14.821 18.586 1.00 84.62 142 LYS A O 1
ATOM 1150 N N . LYS A 1 143 ? 2.548 13.923 16.752 1.00 87.56 143 LYS A N 1
ATOM 1151 C CA . LYS A 1 143 ? 1.204 13.701 17.284 1.00 87.56 143 LYS A CA 1
ATOM 1152 C C . LYS A 1 143 ? 0.972 12.208 17.477 1.00 87.56 143 LYS A C 1
ATOM 1154 O O . LYS A 1 143 ? 1.460 11.391 16.691 1.00 87.56 143 LYS A O 1
ATOM 1159 N N . GLU A 1 144 ? 0.172 11.865 18.475 1.00 84.94 144 GLU A N 1
ATOM 1160 C CA . GLU A 1 144 ? -0.255 10.485 18.675 1.00 84.94 144 GLU A CA 1
ATOM 1161 C C . GLU A 1 144 ? -1.255 10.070 17.580 1.00 84.94 144 GLU A C 1
ATOM 1163 O O . GLU A 1 144 ? -2.216 10.800 17.299 1.00 84.94 144 GLU A O 1
ATOM 1168 N N . PRO A 1 145 ? -1.019 8.937 16.895 1.00 89.06 145 PRO A N 1
ATOM 1169 C CA . PRO A 1 145 ? -1.989 8.390 15.959 1.00 89.06 145 PRO A CA 1
ATOM 1170 C C . PRO A 1 145 ? -3.206 7.851 16.719 1.00 89.06 145 PRO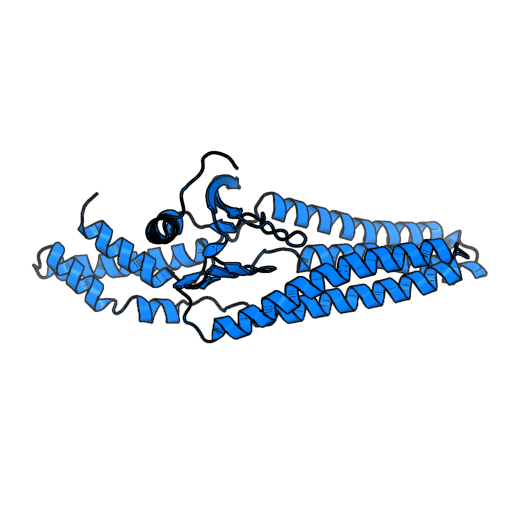 A C 1
ATOM 1172 O O . PRO A 1 145 ? -3.069 7.309 17.809 1.00 89.06 145 PRO A O 1
ATOM 1175 N N . ILE A 1 146 ? -4.393 7.939 16.116 1.00 88.69 146 ILE A N 1
ATOM 1176 C CA . ILE A 1 146 ? -5.620 7.388 16.710 1.00 88.69 146 ILE A CA 1
ATOM 1177 C C . ILE A 1 146 ? -5.621 5.862 16.560 1.00 88.69 146 ILE A C 1
ATOM 1179 O O . ILE A 1 146 ? -5.817 5.134 17.526 1.00 88.69 146 ILE A O 1
ATOM 1183 N N . PHE A 1 147 ? -5.393 5.380 15.336 1.00 88.88 147 PHE A N 1
ATOM 1184 C CA . PHE A 1 147 ? -5.263 3.960 15.009 1.00 88.88 147 PHE A CA 1
ATOM 1185 C C . PHE A 1 147 ? -4.634 3.787 13.621 1.00 88.88 147 PHE A C 1
ATOM 1187 O O . PHE A 1 147 ? -4.524 4.734 12.831 1.00 88.88 147 PHE A O 1
ATOM 1194 N N . TYR A 1 148 ? -4.207 2.567 13.313 1.00 88.75 148 TYR A N 1
ATOM 1195 C CA . TYR A 1 148 ? -3.774 2.164 11.979 1.00 88.75 148 TYR A CA 1
ATOM 1196 C C . TYR A 1 148 ? -4.903 1.429 11.280 1.00 88.75 148 TYR A C 1
ATOM 1198 O O . TYR A 1 148 ? -5.590 0.604 11.878 1.00 88.75 148 TYR A O 1
ATOM 1206 N N . ILE A 1 149 ? -5.084 1.714 9.995 1.00 86.88 149 ILE A N 1
ATOM 1207 C CA . ILE A 1 149 ? -6.062 0.990 9.195 1.00 86.88 149 ILE A CA 1
ATOM 1208 C C . ILE A 1 149 ? -5.463 -0.377 8.854 1.00 86.88 149 ILE A C 1
ATOM 1210 O O . ILE A 1 149 ? -4.498 -0.475 8.090 1.00 86.88 149 ILE A O 1
ATOM 1214 N N . GLN A 1 150 ? -6.039 -1.416 9.452 1.00 82.31 150 GLN A N 1
ATOM 1215 C CA . GLN A 1 150 ? -5.741 -2.815 9.211 1.00 82.31 150 GLN A CA 1
ATOM 1216 C C . GLN A 1 150 ? -6.133 -3.167 7.784 1.00 82.31 150 GLN A C 1
ATOM 1218 O O . GLN A 1 150 ? -7.277 -2.992 7.372 1.00 82.31 150 GLN A O 1
ATOM 1223 N N . SER A 1 151 ? -5.179 -3.699 7.037 1.00 75.81 151 SER A N 1
ATOM 1224 C CA . SER A 1 151 ? -5.398 -4.210 5.689 1.00 75.81 151 SER A CA 1
ATOM 1225 C C . SER A 1 151 ? -5.302 -5.733 5.673 1.00 75.81 151 SER A C 1
ATOM 1227 O O . SER A 1 151 ? -4.713 -6.348 6.558 1.00 75.81 151 SER A O 1
ATOM 1229 N N . TYR A 1 152 ? -5.858 -6.373 4.652 1.00 71.88 152 TYR A N 1
ATOM 1230 C CA . TYR A 1 152 ? -5.616 -7.796 4.422 1.00 71.88 152 TYR A CA 1
ATOM 1231 C C . TYR A 1 152 ? -4.186 -8.002 3.918 1.00 71.88 152 TYR A C 1
ATOM 1233 O O . TYR A 1 152 ? -3.750 -7.292 3.008 1.00 71.88 152 TYR A O 1
ATOM 1241 N N . LYS A 1 153 ? -3.479 -9.037 4.396 1.00 67.88 153 LYS A N 1
ATOM 1242 C CA . LYS A 1 153 ? -2.198 -9.456 3.790 1.00 67.88 153 LYS A CA 1
ATOM 1243 C C . LYS A 1 153 ? -2.373 -9.881 2.326 1.00 67.88 153 LYS A C 1
ATOM 1245 O O . LYS A 1 153 ? -1.428 -9.846 1.529 1.00 67.88 153 LYS A O 1
ATOM 1250 N N . ARG A 1 154 ? -3.579 -10.328 1.964 1.00 68.56 154 ARG A N 1
ATOM 1251 C CA . ARG A 1 154 ? -3.911 -10.785 0.612 1.00 68.56 154 ARG A CA 1
ATOM 1252 C C . ARG A 1 154 ? -4.009 -9.618 -0.379 1.00 68.56 154 ARG A C 1
ATOM 1254 O O . ARG A 1 154 ? -4.622 -8.593 -0.075 1.00 68.56 154 ARG A O 1
ATOM 1261 N N . PRO A 1 155 ? -3.464 -9.791 -1.597 1.00 62.84 155 PRO A N 1
ATOM 1262 C CA . PRO A 1 155 ? -3.545 -8.757 -2.608 1.00 62.84 155 PRO A CA 1
ATOM 1263 C C . PRO A 1 155 ? -4.966 -8.633 -3.160 1.00 62.84 155 PRO A C 1
ATOM 1265 O O . PRO A 1 155 ? -5.607 -9.641 -3.465 1.00 62.84 155 PRO A O 1
ATOM 1268 N N . THR A 1 156 ? -5.423 -7.391 -3.316 1.00 70.69 156 THR A N 1
ATOM 1269 C CA . THR A 1 156 ? -6.663 -7.057 -4.042 1.00 70.69 156 THR A CA 1
ATOM 1270 C C . THR A 1 156 ? -6.467 -7.303 -5.526 1.00 70.69 156 THR A C 1
ATOM 1272 O O . THR A 1 156 ? -5.335 -7.509 -5.972 1.00 70.69 156 THR A O 1
ATOM 1275 N N . TRP A 1 157 ? -7.548 -7.246 -6.305 1.00 70.81 157 TRP A N 1
ATOM 1276 C CA . TRP A 1 157 ? -7.470 -7.413 -7.755 1.00 70.81 157 TRP A CA 1
ATOM 1277 C C . TRP A 1 157 ? -6.404 -6.503 -8.388 1.00 70.81 157 TRP A C 1
ATOM 1279 O O . TRP A 1 157 ? -5.538 -6.988 -9.112 1.00 70.81 157 TRP A O 1
ATOM 1289 N N . TYR A 1 158 ? -6.369 -5.221 -8.013 1.00 71.00 158 TYR A N 1
ATOM 1290 C CA . TYR A 1 158 ? -5.353 -4.276 -8.491 1.00 71.00 158 TYR A CA 1
ATOM 1291 C C . TYR A 1 158 ? -3.912 -4.711 -8.161 1.00 71.00 158 TYR A C 1
ATOM 1293 O O . TYR A 1 158 ? -3.032 -4.680 -9.018 1.00 71.00 158 TYR A O 1
ATOM 1301 N N . GLU A 1 159 ? -3.652 -5.168 -6.932 1.00 75.50 159 GLU A N 1
ATOM 1302 C CA . GLU A 1 159 ? -2.315 -5.632 -6.535 1.00 75.50 159 GLU A CA 1
ATOM 1303 C C . GLU A 1 159 ? -1.925 -6.954 -7.208 1.00 75.50 159 GLU A C 1
ATOM 1305 O O . GLU A 1 159 ? -0.742 -7.195 -7.456 1.00 75.50 159 GLU A O 1
ATOM 1310 N N . GLN A 1 160 ? -2.902 -7.815 -7.510 1.00 80.69 160 GLN A N 1
ATOM 1311 C CA . GLN A 1 160 ? -2.683 -9.029 -8.295 1.00 80.69 160 GLN A CA 1
ATOM 1312 C C . GLN A 1 160 ? -2.338 -8.682 -9.743 1.00 80.69 160 GLN A C 1
ATOM 1314 O O . GLN A 1 160 ? -1.361 -9.208 -10.269 1.00 80.69 160 GLN A O 1
ATOM 1319 N N . MET A 1 161 ? -3.076 -7.755 -10.358 1.00 81.44 161 MET A N 1
ATOM 1320 C CA . MET A 1 161 ? -2.784 -7.259 -11.704 1.00 81.44 161 MET A CA 1
ATOM 1321 C C . MET A 1 161 ? -1.387 -6.644 -11.782 1.00 81.44 161 MET A C 1
ATOM 1323 O O . MET A 1 161 ? -0.611 -7.021 -12.656 1.00 81.44 161 MET A O 1
ATOM 1327 N N . ALA A 1 162 ? -1.009 -5.793 -10.822 1.00 83.62 162 ALA A N 1
ATOM 1328 C CA . ALA A 1 162 ? 0.344 -5.239 -10.749 1.00 83.62 162 ALA A CA 1
ATOM 1329 C C . ALA A 1 162 ? 1.418 -6.341 -10.693 1.00 83.62 162 ALA A C 1
ATOM 1331 O O . ALA A 1 162 ? 2.447 -6.242 -11.357 1.00 83.62 162 ALA A O 1
ATOM 1332 N N . LYS A 1 163 ? 1.163 -7.428 -9.954 1.00 86.19 163 LYS A N 1
ATOM 1333 C CA . LYS A 1 163 ? 2.069 -8.581 -9.871 1.00 86.19 163 LYS A CA 1
ATOM 1334 C C . LYS A 1 163 ? 2.174 -9.348 -11.196 1.00 86.19 163 LYS A C 1
ATOM 1336 O O . LYS A 1 163 ? 3.269 -9.748 -11.578 1.00 86.19 163 LYS A O 1
ATOM 1341 N N . TYR A 1 164 ? 1.067 -9.546 -11.910 1.00 89.94 164 TYR A N 1
ATOM 1342 C CA . TYR A 1 164 ? 1.098 -10.178 -13.233 1.00 89.94 164 TYR A CA 1
ATOM 1343 C C . TYR A 1 164 ? 1.823 -9.316 -14.265 1.00 89.94 164 TYR A C 1
ATOM 1345 O O . TYR A 1 164 ? 2.617 -9.841 -15.038 1.00 89.94 164 TYR A O 1
ATOM 1353 N N . ILE A 1 165 ? 1.626 -7.998 -14.220 1.00 89.69 165 ILE A N 1
ATOM 1354 C CA . ILE A 1 165 ? 2.363 -7.042 -15.050 1.00 89.69 165 ILE A CA 1
ATOM 1355 C C . ILE A 1 165 ? 3.872 -7.126 -14.763 1.00 89.69 165 ILE A C 1
ATOM 1357 O O . ILE A 1 165 ? 4.676 -7.151 -15.691 1.00 89.69 165 ILE A O 1
ATOM 1361 N N . GLN A 1 166 ? 4.278 -7.246 -13.494 1.00 91.12 166 GLN A N 1
ATOM 1362 C CA . GLN A 1 166 ? 5.685 -7.469 -13.139 1.00 91.12 166 GLN A CA 1
ATOM 1363 C C . GLN A 1 166 ? 6.233 -8.772 -13.729 1.00 91.12 166 GLN A C 1
ATOM 1365 O O . GLN A 1 166 ? 7.330 -8.773 -14.279 1.00 91.12 166 GLN A O 1
ATOM 1370 N N . TYR A 1 167 ? 5.483 -9.874 -13.637 1.00 93.75 167 TYR A N 1
ATOM 1371 C CA . TYR A 1 167 ? 5.897 -11.149 -14.226 1.00 93.75 167 TYR A CA 1
ATOM 1372 C C . TYR A 1 167 ? 6.004 -11.090 -15.744 1.00 93.75 167 TYR A C 1
ATOM 1374 O O . TYR A 1 167 ? 6.958 -11.633 -16.294 1.00 93.75 167 TYR A O 1
ATOM 1382 N N . PHE A 1 168 ? 5.081 -10.391 -16.402 1.00 95.38 168 PHE A N 1
ATOM 1383 C CA . PHE A 1 168 ? 5.151 -10.138 -17.834 1.00 95.38 168 PHE A CA 1
ATOM 1384 C C . PHE A 1 168 ? 6.459 -9.427 -18.204 1.00 95.38 168 PHE A C 1
ATOM 1386 O O . PHE A 1 168 ? 7.208 -9.944 -19.023 1.00 95.38 168 PHE A O 1
ATOM 1393 N N . PHE A 1 169 ? 6.803 -8.321 -17.533 1.00 95.25 169 PHE A N 1
ATOM 1394 C CA . PHE A 1 169 ? 8.052 -7.604 -17.814 1.00 95.25 169 PHE A CA 1
ATOM 1395 C C . PHE A 1 169 ? 9.311 -8.413 -17.479 1.00 95.25 169 PHE A C 1
ATOM 1397 O O . PHE A 1 169 ? 10.285 -8.355 -18.226 1.00 95.25 169 PHE A O 1
ATOM 1404 N N . MET A 1 170 ? 9.303 -9.205 -16.402 1.00 94.56 170 MET A N 1
ATOM 1405 C CA . MET A 1 170 ? 10.413 -10.118 -16.095 1.00 94.56 170 MET A CA 1
ATOM 1406 C C . MET A 1 170 ? 10.594 -11.178 -17.188 1.00 94.56 170 MET A C 1
ATOM 1408 O O . MET A 1 170 ? 11.722 -11.462 -17.585 1.00 94.56 170 MET A O 1
ATOM 1412 N N . ALA A 1 171 ? 9.497 -11.730 -17.711 1.00 96.44 171 ALA A N 1
ATOM 1413 C CA . ALA A 1 171 ? 9.542 -12.653 -18.839 1.00 96.44 171 ALA A CA 1
ATOM 1414 C C . ALA A 1 171 ? 10.038 -11.960 -20.120 1.00 96.44 171 ALA A C 1
ATOM 1416 O O . ALA A 1 171 ? 10.827 -12.552 -20.851 1.00 96.44 171 ALA A O 1
ATOM 1417 N N . SER A 1 172 ? 9.658 -10.699 -20.362 1.00 96.25 172 SER A N 1
ATOM 1418 C CA . SER A 1 172 ? 10.156 -9.910 -21.499 1.00 96.25 172 SER A CA 1
ATOM 1419 C C . SER A 1 172 ? 11.673 -9.716 -21.460 1.00 96.25 172 SER A C 1
ATOM 1421 O O . SER A 1 172 ? 12.309 -9.790 -22.507 1.00 96.25 172 SER A O 1
ATOM 1423 N N . ILE A 1 173 ? 12.275 -9.532 -20.276 1.00 95.81 173 ILE A N 1
ATOM 1424 C CA . ILE A 1 173 ? 13.742 -9.474 -20.129 1.00 95.81 173 ILE A CA 1
ATOM 1425 C C . ILE A 1 173 ? 14.372 -10.785 -20.607 1.00 95.81 173 ILE A C 1
ATOM 1427 O O . ILE A 1 173 ? 15.277 -10.766 -21.436 1.00 95.81 173 ILE A O 1
ATOM 1431 N N . ILE A 1 174 ? 13.869 -11.922 -20.117 1.00 95.75 174 ILE A N 1
ATOM 1432 C CA . ILE A 1 174 ? 14.389 -13.247 -20.486 1.00 95.75 174 ILE A CA 1
ATOM 1433 C C . ILE A 1 174 ? 14.241 -13.472 -21.992 1.00 95.75 174 ILE A C 1
ATOM 1435 O O . ILE A 1 174 ? 15.199 -13.874 -22.643 1.00 95.75 174 ILE A O 1
ATOM 1439 N N . LEU A 1 175 ? 13.068 -13.167 -22.551 1.00 96.06 175 LEU A N 1
ATOM 1440 C CA . LEU A 1 175 ? 12.797 -13.329 -23.977 1.00 96.06 175 LEU A CA 1
ATOM 1441 C C . LEU A 1 175 ? 13.744 -12.484 -24.838 1.00 96.06 175 LEU A C 1
ATOM 1443 O O . LEU A 1 175 ? 14.262 -12.980 -25.831 1.00 96.06 175 LEU A O 1
ATOM 1447 N N . THR A 1 176 ? 14.007 -11.240 -24.432 1.00 94.81 176 THR A N 1
ATOM 1448 C CA . THR A 1 176 ? 14.920 -10.330 -25.144 1.00 94.81 176 THR A CA 1
ATOM 1449 C C . THR A 1 176 ? 16.350 -10.871 -25.150 1.00 94.81 176 THR A C 1
ATOM 1451 O O . THR A 1 176 ? 17.017 -10.853 -26.180 1.00 94.81 176 THR A O 1
ATOM 1454 N N . LEU A 1 177 ? 16.812 -11.406 -24.016 1.00 94.25 177 LEU A N 1
ATOM 1455 C CA . LEU A 1 177 ? 18.138 -12.019 -23.916 1.00 94.25 177 LEU A CA 1
ATOM 1456 C C . LEU A 1 177 ? 18.242 -13.306 -24.743 1.00 94.25 177 LEU A C 1
ATOM 1458 O O . LEU A 1 177 ? 19.257 -13.530 -25.394 1.00 94.25 177 LEU A O 1
ATOM 1462 N N . VAL A 1 178 ? 17.201 -14.142 -24.738 1.00 95.12 178 VAL A N 1
ATOM 1463 C CA . VAL A 1 178 ? 17.160 -15.369 -25.547 1.00 95.12 178 VAL A CA 1
ATOM 1464 C C . VAL A 1 178 ? 17.172 -15.040 -27.038 1.00 95.12 178 VAL A C 1
ATOM 1466 O O . VAL A 1 178 ? 17.929 -15.668 -27.769 1.00 95.12 178 VAL A O 1
ATOM 1469 N N . ALA A 1 179 ? 16.397 -14.045 -27.479 1.00 93.50 179 ALA A N 1
ATOM 1470 C CA . ALA A 1 179 ? 16.400 -13.592 -28.870 1.00 93.50 179 ALA A CA 1
ATOM 1471 C C . ALA A 1 179 ? 17.806 -13.154 -29.312 1.00 93.50 179 ALA A C 1
ATOM 1473 O O . ALA A 1 179 ? 18.321 -13.660 -30.303 1.00 93.50 179 ALA A O 1
ATOM 1474 N N . PHE A 1 180 ? 18.484 -12.331 -28.505 1.00 94.00 180 PHE A N 1
ATOM 1475 C CA . PHE A 1 180 ? 19.866 -11.928 -28.780 1.00 94.00 180 PHE A CA 1
ATOM 1476 C C . PHE A 1 180 ? 20.834 -13.119 -28.887 1.00 94.00 180 PHE A C 1
ATOM 1478 O O . PHE A 1 180 ? 21.718 -13.117 -29.736 1.00 94.00 180 PHE A O 1
ATOM 1485 N N . LEU A 1 181 ? 20.683 -14.144 -28.038 1.00 92.94 181 LEU A N 1
ATOM 1486 C CA . LEU A 1 181 ? 21.536 -15.338 -28.081 1.00 92.94 181 LEU A CA 1
ATOM 1487 C C . LEU A 1 181 ? 21.288 -16.211 -29.316 1.00 92.94 181 LEU A C 1
ATOM 1489 O O . LEU A 1 181 ? 22.236 -16.811 -29.818 1.00 92.94 181 LEU A O 1
ATOM 1493 N N . ILE A 1 182 ? 20.039 -16.296 -29.784 1.00 93.69 182 ILE A N 1
ATOM 1494 C CA . ILE A 1 182 ? 19.684 -17.022 -31.012 1.00 93.69 182 ILE A CA 1
ATOM 1495 C C . ILE A 1 182 ? 20.345 -16.343 -32.212 1.00 93.69 182 ILE A C 1
ATOM 1497 O O . ILE A 1 182 ? 21.031 -17.005 -32.990 1.00 93.69 182 ILE A O 1
ATOM 1501 N N . ASP A 1 183 ? 20.217 -15.021 -32.294 1.00 91.38 183 ASP A N 1
ATOM 1502 C CA . ASP A 1 183 ? 20.710 -14.245 -33.431 1.00 91.38 183 ASP A CA 1
ATOM 1503 C C . ASP A 1 183 ? 22.229 -14.000 -33.359 1.00 91.38 183 ASP A C 1
ATOM 1505 O O . ASP A 1 183 ? 22.841 -13.585 -34.339 1.00 91.38 183 ASP A O 1
ATOM 1509 N N . PHE A 1 184 ? 22.880 -14.290 -32.223 1.00 91.50 184 PHE A N 1
ATOM 1510 C CA . PHE A 1 184 ? 24.274 -13.920 -31.944 1.00 91.50 184 PHE A CA 1
ATOM 1511 C C . PHE A 1 184 ? 25.266 -14.323 -33.042 1.00 91.50 184 PHE A C 1
ATOM 1513 O O . PHE A 1 184 ? 26.164 -13.553 -33.384 1.00 91.50 184 PHE A O 1
ATOM 1520 N N . ASN A 1 185 ? 25.109 -15.527 -33.595 1.00 88.44 185 ASN A N 1
ATOM 1521 C CA . ASN A 1 185 ? 26.005 -16.048 -34.631 1.00 88.44 185 ASN A CA 1
ATOM 1522 C C . ASN A 1 185 ? 25.781 -15.397 -36.004 1.00 88.44 185 ASN A C 1
ATOM 1524 O O . ASN A 1 185 ? 26.666 -15.462 -36.857 1.00 88.44 185 ASN A O 1
ATOM 1528 N N . GLU A 1 186 ? 24.616 -14.788 -36.218 1.00 92.81 186 GLU A N 1
ATOM 1529 C CA . GLU A 1 186 ? 24.242 -14.111 -37.461 1.00 92.81 186 GLU A CA 1
ATOM 1530 C C . GLU A 1 186 ? 24.658 -12.630 -37.455 1.00 92.81 186 GLU A C 1
ATOM 1532 O O . GLU A 1 186 ? 24.749 -12.005 -38.513 1.00 92.81 186 GLU A O 1
ATOM 1537 N N . ILE A 1 187 ? 24.974 -12.068 -36.281 1.00 90.56 187 ILE A N 1
ATOM 1538 C CA . ILE A 1 187 ? 25.370 -10.664 -36.136 1.00 90.56 187 ILE A CA 1
ATOM 1539 C C . ILE A 1 187 ? 26.792 -10.439 -36.691 1.00 90.56 187 ILE A C 1
ATOM 1541 O O . ILE A 1 187 ? 27.751 -11.092 -36.258 1.00 90.56 187 ILE A O 1
ATOM 1545 N N . PRO A 1 188 ? 26.992 -9.460 -37.597 1.00 92.69 188 PRO A N 1
ATOM 1546 C CA . PRO A 1 188 ? 28.319 -9.074 -38.069 1.00 92.69 188 PRO A CA 1
ATOM 1547 C C . PRO A 1 188 ? 29.254 -8.678 -36.918 1.00 92.69 188 PRO A C 1
ATOM 1549 O O . PRO A 1 188 ? 28.878 -7.910 -36.033 1.00 92.69 188 PRO A O 1
ATOM 1552 N N . LYS A 1 189 ? 30.515 -9.136 -36.941 1.00 89.81 189 LYS A N 1
ATOM 1553 C CA . LYS A 1 189 ? 31.482 -8.923 -35.838 1.00 89.81 189 LYS A CA 1
ATOM 1554 C C . LYS A 1 189 ? 31.660 -7.458 -35.420 1.00 89.81 189 LYS A C 1
ATOM 1556 O O . LYS A 1 189 ? 31.882 -7.178 -34.246 1.00 89.81 189 LYS A O 1
ATOM 1561 N N . ASN A 1 190 ? 31.583 -6.534 -36.374 1.00 90.50 190 ASN A N 1
ATOM 1562 C CA . ASN A 1 190 ? 31.683 -5.091 -36.151 1.00 90.50 190 ASN A CA 1
ATOM 1563 C C . ASN A 1 190 ? 30.423 -4.478 -35.508 1.00 90.50 190 ASN A C 1
ATOM 1565 O O . ASN A 1 190 ? 30.504 -3.375 -34.972 1.00 90.50 190 ASN A O 1
ATOM 1569 N N . GLU A 1 191 ? 29.285 -5.174 -35.529 1.00 90.31 191 GLU A N 1
ATOM 1570 C CA . GLU A 1 191 ? 28.005 -4.712 -34.980 1.00 90.31 191 GLU A CA 1
ATOM 1571 C C . GLU A 1 191 ? 27.631 -5.376 -33.647 1.00 90.31 191 GLU A C 1
ATOM 1573 O O . GLU A 1 191 ? 26.759 -4.867 -32.946 1.00 90.31 191 GLU A O 1
ATOM 1578 N N . ILE A 1 192 ? 28.334 -6.439 -33.231 1.00 90.19 192 ILE A N 1
ATOM 1579 C CA . ILE A 1 192 ? 28.054 -7.179 -31.983 1.00 90.19 192 ILE A CA 1
ATOM 1580 C C . ILE A 1 192 ? 27.918 -6.246 -30.774 1.00 90.19 192 ILE A C 1
ATOM 1582 O O . ILE A 1 192 ? 26.963 -6.359 -30.009 1.00 90.19 192 ILE A O 1
ATOM 1586 N N . LEU A 1 193 ? 28.848 -5.300 -30.594 1.00 89.19 193 LEU A N 1
ATOM 1587 C CA . LEU A 1 193 ? 28.808 -4.369 -29.460 1.00 89.19 193 LEU A CA 1
ATOM 1588 C C . LEU A 1 193 ? 27.558 -3.478 -29.498 1.00 89.19 193 LEU A C 1
ATOM 1590 O O . LEU A 1 193 ? 26.943 -3.221 -28.465 1.00 89.19 193 LEU A O 1
ATOM 1594 N N . LYS A 1 194 ? 27.187 -3.015 -30.694 1.00 89.50 194 LYS A N 1
ATOM 1595 C CA . LYS A 1 194 ? 26.025 -2.156 -30.921 1.00 89.50 194 LYS A CA 1
ATOM 1596 C C . LYS A 1 194 ? 24.737 -2.884 -30.542 1.00 89.50 194 LYS A C 1
ATOM 1598 O O . LYS A 1 194 ? 23.916 -2.343 -29.803 1.00 89.50 194 LYS A O 1
ATOM 1603 N N . GLU A 1 195 ? 24.598 -4.116 -31.015 1.00 90.56 195 GLU A N 1
ATOM 1604 C CA . GLU A 1 195 ? 23.402 -4.924 -30.794 1.00 90.56 195 GLU A CA 1
ATOM 1605 C C . GLU A 1 195 ? 23.302 -5.418 -29.344 1.00 90.56 195 GLU A C 1
ATOM 1607 O O . GLU A 1 195 ? 22.228 -5.390 -28.739 1.00 90.56 195 GLU A O 1
ATOM 1612 N N . ALA A 1 196 ? 24.440 -5.743 -28.723 1.00 91.12 196 ALA A N 1
ATOM 1613 C CA . ALA A 1 196 ? 24.505 -6.036 -27.295 1.00 91.12 196 ALA A CA 1
ATOM 1614 C C . ALA A 1 196 ? 24.048 -4.833 -26.450 1.00 91.12 196 ALA A C 1
ATOM 1616 O O . ALA A 1 196 ? 23.244 -4.989 -25.530 1.00 91.12 196 ALA A O 1
ATOM 1617 N N . LEU A 1 197 ? 24.505 -3.617 -26.773 1.00 90.75 197 LEU A N 1
ATOM 1618 C CA . LEU A 1 197 ? 24.091 -2.402 -26.064 1.00 90.75 197 LEU A CA 1
ATOM 1619 C C . LEU A 1 197 ? 22.591 -2.122 -26.226 1.00 90.75 197 LEU A C 1
ATOM 1621 O O . LEU A 1 197 ? 21.927 -1.819 -25.236 1.00 90.75 197 LEU A O 1
ATOM 1625 N N . ARG A 1 198 ? 22.033 -2.287 -27.430 1.00 89.44 198 ARG A N 1
ATOM 1626 C CA . ARG A 1 198 ? 20.584 -2.156 -27.672 1.00 89.44 198 ARG A CA 1
ATOM 1627 C C . ARG A 1 198 ? 19.769 -3.152 -26.854 1.00 89.44 198 ARG A C 1
ATOM 1629 O O . ARG A 1 198 ? 18.820 -2.764 -26.171 1.00 89.44 198 ARG A O 1
ATOM 1636 N N . THR A 1 199 ? 20.194 -4.412 -26.848 1.00 92.25 199 THR A N 1
ATOM 1637 C CA . THR A 1 199 ? 19.578 -5.484 -26.054 1.00 92.25 199 THR A CA 1
ATOM 1638 C C . THR A 1 199 ? 19.582 -5.142 -24.560 1.00 92.25 199 THR A C 1
ATOM 1640 O O . THR A 1 199 ? 18.571 -5.314 -23.869 1.00 92.25 199 THR A O 1
ATOM 1643 N N . LEU A 1 200 ? 20.692 -4.597 -24.048 1.00 91.94 200 LEU A N 1
ATOM 1644 C CA . LEU A 1 200 ? 20.806 -4.156 -22.655 1.00 91.94 200 LEU A CA 1
ATOM 1645 C C . LEU A 1 200 ? 19.895 -2.961 -22.341 1.00 91.94 200 LEU A C 1
ATOM 1647 O O . LEU A 1 200 ? 19.250 -2.952 -21.290 1.00 91.94 200 LEU A O 1
ATOM 1651 N N . ILE A 1 201 ? 19.799 -1.975 -23.236 1.00 91.50 201 ILE A N 1
ATOM 1652 C CA . ILE A 1 201 ? 18.927 -0.801 -23.069 1.00 91.50 201 ILE A CA 1
ATOM 1653 C C . ILE A 1 201 ? 17.454 -1.224 -23.014 1.00 91.50 201 ILE A C 1
ATOM 1655 O O . ILE A 1 201 ? 16.722 -0.798 -22.109 1.00 91.50 201 ILE A O 1
ATOM 1659 N N . LEU A 1 202 ? 17.036 -2.117 -23.915 1.00 90.75 202 LEU A N 1
ATOM 1660 C CA . LEU A 1 202 ? 15.683 -2.667 -23.937 1.00 90.75 202 LEU A CA 1
ATOM 1661 C C . LEU A 1 202 ? 15.391 -3.476 -22.665 1.00 90.75 202 LEU A C 1
ATOM 1663 O O . LEU A 1 202 ? 14.401 -3.214 -21.981 1.00 90.75 202 LEU A O 1
ATOM 1667 N N . SER A 1 203 ? 16.297 -4.370 -22.266 1.00 92.44 203 SER A N 1
ATOM 1668 C CA . SER A 1 203 ? 16.172 -5.158 -21.029 1.00 92.44 203 SER A CA 1
ATOM 1669 C C . SER A 1 203 ? 16.071 -4.269 -19.782 1.00 92.44 203 SER A C 1
ATOM 1671 O O . SER A 1 203 ? 15.228 -4.489 -18.907 1.00 92.44 203 SER A O 1
ATOM 1673 N N . LYS A 1 204 ? 16.873 -3.199 -19.718 1.00 91.12 204 LYS A N 1
ATOM 1674 C CA . LYS A 1 204 ? 16.804 -2.190 -18.654 1.00 91.12 204 LYS A CA 1
ATOM 1675 C C . LYS A 1 204 ? 15.444 -1.497 -18.620 1.00 91.12 204 LYS A C 1
ATOM 1677 O O . LYS A 1 204 ? 14.958 -1.188 -17.535 1.00 91.12 204 LYS A O 1
ATOM 1682 N N . SER A 1 205 ? 14.822 -1.222 -19.769 1.00 89.31 205 SER A N 1
ATOM 1683 C CA . SER A 1 205 ? 13.505 -0.568 -19.807 1.00 89.31 205 SER A CA 1
ATOM 1684 C C . SER A 1 205 ? 12.438 -1.416 -19.102 1.00 89.31 205 SER A C 1
ATOM 1686 O O . SER A 1 205 ? 11.706 -0.901 -18.255 1.00 89.31 205 SER A O 1
ATOM 1688 N N . TYR A 1 206 ? 12.443 -2.733 -19.329 1.00 93.12 206 TYR A N 1
ATOM 1689 C CA . TYR A 1 206 ? 11.569 -3.673 -18.629 1.00 93.12 206 TYR A CA 1
ATOM 1690 C C . TYR A 1 206 ? 11.894 -3.764 -17.136 1.00 93.12 206 TYR A C 1
ATOM 1692 O O . TYR A 1 206 ? 10.982 -3.738 -16.308 1.00 93.12 206 TYR A O 1
ATOM 1700 N N . LEU A 1 207 ? 13.180 -3.791 -16.767 1.00 92.19 207 LEU A N 1
ATOM 1701 C CA . LEU A 1 207 ? 13.597 -3.804 -15.361 1.00 92.19 207 LEU A CA 1
ATOM 1702 C C . LEU A 1 207 ? 13.109 -2.558 -14.608 1.00 92.19 207 LEU A C 1
ATOM 1704 O O . LEU A 1 207 ? 12.602 -2.664 -13.491 1.00 92.19 207 LEU A O 1
ATOM 1708 N N . ILE A 1 208 ? 13.206 -1.380 -15.231 1.00 91.31 208 ILE A N 1
ATOM 1709 C CA . ILE A 1 208 ? 12.680 -0.133 -14.668 1.00 91.31 208 ILE A CA 1
ATOM 1710 C C . ILE A 1 208 ? 11.173 -0.246 -14.410 1.00 91.31 208 ILE A C 1
ATOM 1712 O O . ILE A 1 208 ? 10.716 0.137 -13.333 1.00 91.31 208 ILE A O 1
ATOM 1716 N N . MET A 1 209 ? 10.404 -0.816 -15.343 1.00 89.88 209 MET A N 1
ATOM 1717 C CA . MET A 1 209 ? 8.964 -1.014 -15.149 1.00 89.88 209 MET A CA 1
ATOM 1718 C C . MET A 1 209 ? 8.673 -1.939 -13.959 1.00 89.88 209 MET A C 1
ATOM 1720 O O . MET A 1 209 ? 7.821 -1.618 -13.128 1.00 89.88 209 MET A O 1
ATOM 1724 N N . VAL A 1 210 ? 9.422 -3.036 -13.798 1.00 91.50 210 VAL A N 1
ATOM 1725 C CA . VAL A 1 210 ? 9.294 -3.935 -12.634 1.00 91.50 210 VAL A CA 1
ATOM 1726 C C . VAL A 1 210 ? 9.538 -3.186 -11.317 1.00 91.50 210 VAL A C 1
ATOM 1728 O O . VAL A 1 210 ? 8.765 -3.339 -10.360 1.00 91.50 210 VAL A O 1
ATOM 1731 N N . ILE A 1 211 ? 10.578 -2.346 -11.267 1.00 89.38 211 ILE A N 1
ATOM 1732 C CA . ILE A 1 211 ? 10.906 -1.531 -10.089 1.00 89.38 211 ILE A CA 1
ATOM 1733 C C . ILE A 1 211 ? 9.790 -0.518 -9.808 1.00 89.38 211 ILE A C 1
ATOM 1735 O O . ILE A 1 211 ? 9.311 -0.450 -8.674 1.00 89.38 211 ILE A O 1
ATOM 1739 N N . LEU A 1 212 ? 9.316 0.216 -10.819 1.00 86.06 212 LEU A N 1
ATOM 1740 C CA . LEU A 1 212 ? 8.236 1.196 -10.669 1.00 86.06 212 LEU A CA 1
ATOM 1741 C C . LEU A 1 212 ? 6.965 0.568 -10.093 1.00 86.06 212 LEU A C 1
ATOM 1743 O O . LEU A 1 212 ? 6.441 1.052 -9.087 1.00 86.06 212 LEU A O 1
ATOM 1747 N N . PHE A 1 213 ? 6.498 -0.543 -10.671 1.00 85.00 213 PHE A N 1
ATOM 1748 C CA . PHE A 1 213 ? 5.319 -1.247 -10.163 1.00 85.00 213 PHE A CA 1
ATOM 1749 C C . PHE A 1 213 ? 5.525 -1.769 -8.737 1.00 85.00 213 PHE A C 1
ATOM 1751 O O . PHE A 1 213 ? 4.565 -1.843 -7.976 1.00 85.00 213 PHE A O 1
ATOM 1758 N N . SER A 1 214 ? 6.761 -2.091 -8.339 1.00 84.06 214 SER A N 1
ATOM 1759 C CA . SER A 1 214 ? 7.078 -2.514 -6.967 1.00 84.06 214 SER A CA 1
ATOM 1760 C C . SER A 1 214 ? 7.026 -1.349 -5.978 1.00 84.06 214 SER A C 1
ATOM 1762 O O . SER A 1 214 ? 6.477 -1.481 -4.884 1.00 84.06 214 SER A O 1
ATOM 1764 N N . VAL A 1 215 ? 7.573 -0.193 -6.360 1.00 83.19 215 VAL A N 1
ATOM 1765 C CA . VAL A 1 215 ? 7.628 1.002 -5.510 1.00 83.19 215 VAL A CA 1
ATOM 1766 C C . VAL A 1 215 ? 6.245 1.608 -5.302 1.00 83.19 215 VAL A C 1
ATOM 1768 O O . VAL A 1 215 ? 5.880 1.947 -4.168 1.00 83.19 215 VAL A O 1
ATOM 1771 N N . LEU A 1 216 ? 5.476 1.723 -6.386 1.00 77.50 216 LEU A N 1
ATOM 1772 C CA . LEU A 1 216 ? 4.136 2.304 -6.384 1.00 77.50 216 LEU A CA 1
ATOM 1773 C C . LEU A 1 216 ? 3.083 1.365 -5.786 1.00 77.50 216 LEU A C 1
ATOM 1775 O O . LEU A 1 216 ? 1.963 1.798 -5.524 1.00 77.50 216 LEU A O 1
ATOM 1779 N N . ASN A 1 217 ? 3.429 0.102 -5.526 1.00 76.12 217 ASN A N 1
ATOM 1780 C CA . ASN A 1 217 ? 2.526 -0.818 -4.859 1.00 76.12 217 ASN A CA 1
ATOM 1781 C C . ASN A 1 217 ? 2.280 -0.359 -3.402 1.00 76.12 217 ASN A C 1
ATOM 1783 O O . ASN A 1 217 ? 3.241 -0.257 -2.622 1.00 76.12 217 ASN A O 1
ATOM 1787 N N . PRO A 1 218 ? 1.016 -0.098 -3.005 1.00 68.12 218 PRO A N 1
ATOM 1788 C CA . PRO A 1 218 ? 0.666 0.211 -1.620 1.00 68.12 218 PRO A CA 1
ATOM 1789 C C . PRO A 1 218 ? 0.763 -1.015 -0.705 1.00 68.12 218 PRO A C 1
ATOM 1791 O O . PRO A 1 218 ? 0.614 -0.892 0.510 1.00 68.12 218 PRO A O 1
ATOM 1794 N N . LYS A 1 219 ? 1.033 -2.205 -1.254 1.00 66.31 219 LYS A N 1
ATOM 1795 C CA . LYS A 1 219 ? 1.246 -3.411 -0.465 1.00 66.31 219 LYS A CA 1
ATOM 1796 C C . LYS A 1 219 ? 2.296 -3.153 0.619 1.00 66.31 219 LYS A C 1
ATOM 1798 O O . LYS A 1 219 ? 3.418 -2.725 0.345 1.00 66.31 219 LYS A O 1
ATOM 1803 N N . ASN A 1 220 ? 1.899 -3.433 1.858 1.00 61.78 220 ASN A N 1
ATOM 1804 C CA . ASN A 1 220 ? 2.634 -3.204 3.101 1.00 61.78 220 ASN A CA 1
ATOM 1805 C C . ASN A 1 220 ? 2.707 -1.753 3.596 1.00 61.78 220 ASN A C 1
ATOM 1807 O O . ASN A 1 220 ? 3.243 -1.566 4.679 1.00 61.78 220 ASN A O 1
ATOM 1811 N N . SER A 1 221 ? 2.217 -0.723 2.894 1.00 69.12 221 SER A N 1
ATOM 1812 C CA . SER A 1 221 ? 2.166 0.632 3.465 1.00 69.12 221 SER A CA 1
ATOM 1813 C C . SER A 1 221 ? 0.928 0.809 4.338 1.00 69.12 221 SER A C 1
ATOM 1815 O O . SER A 1 221 ? -0.185 0.882 3.821 1.00 69.12 221 SER A O 1
ATOM 1817 N N . ASN A 1 222 ? 1.133 0.902 5.652 1.00 73.50 222 ASN A N 1
ATOM 1818 C CA . ASN A 1 222 ? 0.063 1.181 6.606 1.00 73.50 222 ASN A CA 1
ATOM 1819 C C . ASN A 1 222 ? -0.528 2.571 6.333 1.00 73.50 222 ASN A C 1
ATOM 1821 O O . ASN A 1 222 ? 0.221 3.542 6.184 1.00 73.50 222 ASN A O 1
ATOM 1825 N N . ASN A 1 223 ? -1.857 2.667 6.318 1.00 86.56 223 ASN A N 1
ATOM 1826 C CA . ASN A 1 223 ? -2.536 3.957 6.384 1.00 86.56 223 ASN A CA 1
ATOM 1827 C C . ASN A 1 223 ? -2.733 4.316 7.859 1.00 86.56 223 ASN A C 1
ATOM 1829 O O . ASN A 1 223 ? -3.191 3.485 8.645 1.00 86.56 223 ASN A O 1
ATOM 1833 N N . ILE A 1 224 ? -2.364 5.537 8.233 1.00 88.56 224 ILE A N 1
ATOM 1834 C CA . ILE A 1 224 ? -2.368 5.990 9.628 1.00 88.56 224 ILE A CA 1
ATOM 1835 C C . ILE A 1 224 ? -3.443 7.055 9.794 1.00 88.56 2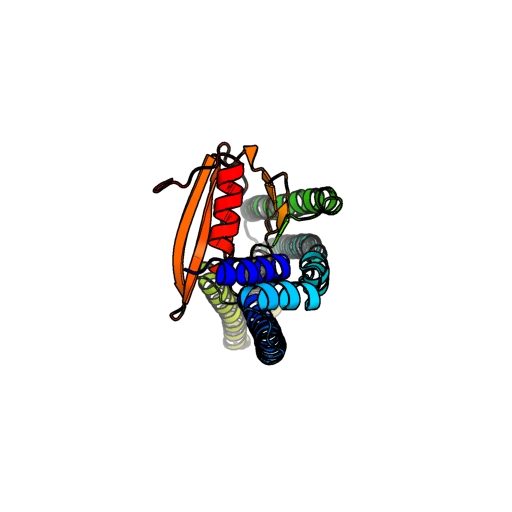24 ILE A C 1
ATOM 1837 O O . ILE A 1 224 ? -3.485 8.017 9.024 1.00 88.56 224 ILE A O 1
ATOM 1841 N N . VAL A 1 225 ? -4.298 6.896 10.800 1.00 90.75 225 VAL A N 1
ATOM 1842 C CA . VAL A 1 225 ? -5.347 7.865 11.116 1.00 90.75 225 VAL A CA 1
ATOM 1843 C C . VAL A 1 225 ? -4.854 8.805 12.208 1.00 90.75 225 VAL A C 1
ATOM 1845 O O . VAL A 1 225 ? -4.496 8.374 13.302 1.00 90.75 225 VAL A O 1
ATOM 1848 N N . TYR A 1 226 ? -4.856 10.098 11.905 1.00 91.50 226 TYR A N 1
ATOM 1849 C CA . TYR A 1 226 ? -4.578 11.183 12.841 1.00 91.50 226 TYR A CA 1
ATOM 1850 C C . TYR A 1 226 ? -5.850 11.982 13.112 1.00 91.50 226 TYR A C 1
ATOM 1852 O O . TYR A 1 226 ? -6.836 11.872 12.389 1.00 91.50 226 TYR A O 1
ATOM 1860 N N . THR A 1 227 ? -5.811 12.858 14.113 1.00 89.25 227 THR A N 1
ATOM 1861 C CA . THR A 1 227 ? -6.911 13.782 14.434 1.00 89.25 227 THR A CA 1
ATOM 1862 C C . THR A 1 227 ? -7.287 14.715 13.283 1.00 89.25 227 THR A C 1
ATOM 1864 O O . THR A 1 227 ? -8.461 15.062 13.142 1.00 89.25 227 THR A O 1
ATOM 1867 N N . ASP A 1 228 ? -6.317 15.080 12.444 1.00 89.88 228 ASP A N 1
ATOM 1868 C CA . ASP A 1 228 ? -6.504 16.018 11.333 1.00 89.88 228 ASP A CA 1
ATOM 1869 C C . ASP A 1 228 ? -6.912 15.328 10.016 1.00 89.88 228 ASP A C 1
ATOM 1871 O O . ASP A 1 228 ? -7.445 15.975 9.108 1.00 89.88 228 ASP A O 1
ATOM 1875 N N . GLY A 1 229 ? -6.645 14.025 9.868 1.00 91.31 229 GLY A N 1
ATOM 1876 C CA . GLY A 1 229 ? -6.858 13.308 8.612 1.00 91.31 229 GLY A CA 1
ATOM 1877 C C . GLY A 1 229 ? -6.159 11.955 8.523 1.00 91.31 229 GLY A C 1
ATOM 1878 O O . GLY A 1 229 ? -5.568 11.467 9.485 1.00 91.31 229 GLY A O 1
ATOM 1879 N N . ILE A 1 230 ? -6.203 11.360 7.332 1.00 90.81 230 ILE A N 1
ATOM 1880 C CA . ILE A 1 230 ? -5.640 10.036 7.043 1.00 90.81 230 ILE A CA 1
ATOM 1881 C C . ILE A 1 230 ? -4.358 10.194 6.226 1.00 90.81 230 ILE A C 1
ATOM 1883 O O . ILE A 1 230 ? -4.350 10.815 5.162 1.00 90.81 230 ILE A O 1
ATOM 1887 N N . LEU A 1 231 ? -3.265 9.614 6.712 1.00 88.94 231 LEU A N 1
ATOM 1888 C CA . LEU A 1 231 ? -1.987 9.560 6.017 1.00 88.94 231 LEU A CA 1
ATOM 1889 C C . LEU A 1 231 ? -1.876 8.250 5.229 1.00 88.94 231 LEU A C 1
ATOM 1891 O O . LEU A 1 231 ? -1.839 7.170 5.818 1.00 88.94 231 LEU A O 1
ATOM 1895 N N . THR A 1 232 ? -1.779 8.356 3.905 1.00 86.88 232 THR A N 1
ATOM 1896 C CA . THR A 1 232 ? -1.596 7.226 2.981 1.00 86.88 232 THR A CA 1
ATOM 1897 C C . THR A 1 232 ? -0.152 7.153 2.469 1.00 86.88 232 THR A C 1
ATOM 1899 O O . THR A 1 232 ? 0.713 7.924 2.896 1.00 86.88 232 THR A O 1
ATOM 1902 N N . LEU A 1 233 ? 0.162 6.216 1.565 1.00 79.69 233 LEU A N 1
ATOM 1903 C CA . LEU A 1 233 ? 1.502 6.116 0.970 1.00 79.69 233 LEU A CA 1
ATOM 1904 C C . LEU A 1 233 ? 1.914 7.395 0.225 1.00 79.69 233 LEU A C 1
ATOM 1906 O O . LEU A 1 233 ? 3.042 7.851 0.407 1.00 79.69 233 LEU A O 1
ATOM 1910 N N . MET A 1 234 ? 1.009 7.937 -0.594 1.00 78.19 234 MET A N 1
ATOM 1911 C CA . MET A 1 234 ? 1.294 8.997 -1.574 1.00 78.19 234 MET A CA 1
ATOM 1912 C C . MET A 1 234 ? 0.617 10.331 -1.255 1.00 78.19 234 MET A C 1
ATOM 1914 O O . MET A 1 234 ? 0.867 11.320 -1.938 1.00 78.19 234 MET A O 1
ATOM 1918 N N . SER A 1 235 ? -0.269 10.375 -0.260 1.00 85.06 235 SER A N 1
ATOM 1919 C CA . SER A 1 235 ? -0.974 11.603 0.088 1.00 85.06 235 SER A CA 1
ATOM 1920 C C . SER A 1 235 ? -1.406 11.644 1.549 1.00 85.06 235 SER A C 1
ATOM 1922 O O . SER A 1 235 ? -1.593 10.622 2.211 1.00 85.06 235 SER A O 1
ATOM 1924 N N . PHE A 1 236 ? -1.614 12.858 2.043 1.00 88.25 236 PHE A N 1
ATOM 1925 C CA . PHE A 1 236 ? -2.354 13.111 3.270 1.00 88.25 236 PHE A CA 1
ATOM 1926 C C . PHE A 1 236 ? -3.743 13.638 2.907 1.00 88.25 236 PHE A C 1
ATOM 1928 O O . PHE A 1 236 ? -3.855 14.569 2.106 1.00 88.25 236 PHE A O 1
ATOM 1935 N N . ILE A 1 237 ? -4.785 13.042 3.485 1.00 89.44 237 ILE A N 1
ATOM 1936 C CA . ILE A 1 237 ? -6.191 13.356 3.230 1.00 89.44 237 ILE A CA 1
ATOM 1937 C C . ILE A 1 237 ? -6.771 14.018 4.489 1.00 89.44 237 ILE A C 1
ATOM 1939 O O . ILE A 1 237 ? -7.131 13.312 5.433 1.00 89.44 237 ILE A O 1
ATOM 1943 N N . PRO A 1 238 ? -6.873 15.360 4.535 1.00 91.25 238 PRO A N 1
ATOM 1944 C CA . PRO A 1 238 ? -7.479 16.059 5.664 1.00 91.25 238 PRO A CA 1
ATOM 1945 C C . PRO A 1 238 ? -8.976 15.764 5.746 1.00 91.25 238 PRO A C 1
ATOM 1947 O O . PRO A 1 238 ? -9.660 15.802 4.719 1.00 91.25 238 PRO A O 1
ATOM 1950 N N . PHE A 1 239 ? -9.513 15.574 6.953 1.00 90.81 239 PHE A N 1
ATOM 1951 C CA . PHE A 1 239 ? -10.953 15.337 7.126 1.00 90.81 239 PHE A CA 1
ATOM 1952 C C . PHE A 1 239 ? -11.811 16.505 6.637 1.00 90.81 239 PHE A C 1
ATOM 1954 O O . PHE A 1 239 ? -12.885 16.289 6.090 1.00 90.81 239 PHE A O 1
ATOM 1961 N N . SER A 1 240 ? -11.308 17.739 6.731 1.00 89.56 240 SER A N 1
ATOM 1962 C CA . SER A 1 240 ? -11.989 18.930 6.204 1.00 89.56 240 SER A CA 1
ATOM 1963 C C . SER A 1 240 ? -12.272 18.857 4.696 1.00 89.56 240 SER A C 1
ATOM 1965 O O . SER A 1 240 ? -13.206 19.507 4.207 1.00 89.56 240 SER A O 1
ATOM 1967 N N . ASN A 1 241 ? -11.486 18.057 3.964 1.00 90.00 241 ASN A N 1
ATOM 1968 C CA . ASN A 1 241 ? -11.631 17.830 2.532 1.00 90.00 241 ASN A CA 1
ATOM 1969 C C . ASN A 1 241 ? -12.532 16.630 2.192 1.00 90.00 241 ASN A C 1
ATOM 1971 O O . ASN A 1 241 ? -12.854 16.454 1.021 1.00 90.00 241 ASN A O 1
ATOM 1975 N N . VAL A 1 242 ? -12.939 15.810 3.162 1.00 89.81 242 VAL A N 1
ATOM 1976 C CA . VAL A 1 242 ? -13.812 14.649 2.934 1.00 89.81 242 VAL A CA 1
ATOM 1977 C C . VAL A 1 242 ? -15.275 15.109 2.973 1.00 89.81 242 VAL A C 1
ATOM 1979 O O . VAL A 1 242 ? -15.717 15.703 3.951 1.00 89.81 242 VAL A O 1
ATOM 1982 N N . CYS A 1 243 ? -16.022 14.874 1.892 1.00 88.50 243 CYS A N 1
ATOM 1983 C CA . CYS A 1 243 ? -17.472 15.123 1.819 1.00 88.50 243 CYS A CA 1
ATOM 1984 C C . CYS A 1 243 ? -18.298 13.923 2.265 1.00 88.50 243 CYS A C 1
ATOM 1986 O O . CYS A 1 243 ? -19.447 14.077 2.653 1.00 88.50 243 CYS A O 1
ATOM 1988 N N . GLY A 1 244 ? -17.749 12.729 2.085 1.00 89.56 244 GLY A N 1
ATOM 1989 C CA . GLY A 1 244 ? -18.444 11.482 2.327 1.00 89.56 244 GLY A CA 1
ATOM 1990 C C . GLY A 1 244 ? -17.572 10.300 1.958 1.00 89.56 244 GLY A C 1
ATOM 1991 O O . GLY A 1 244 ? -16.471 10.462 1.424 1.00 89.56 244 GLY A O 1
ATOM 1992 N N . TYR A 1 245 ? -18.070 9.107 2.238 1.00 91.75 245 TYR A N 1
ATOM 1993 C CA . TYR A 1 245 ? -17.358 7.863 1.981 1.00 91.75 245 TYR A CA 1
ATOM 1994 C C . TYR A 1 245 ? -18.304 6.779 1.477 1.00 91.75 245 TYR A C 1
ATOM 1996 O O . TYR A 1 245 ? -19.514 6.856 1.685 1.00 91.75 245 TYR A O 1
ATOM 2004 N N . ARG A 1 246 ? -17.759 5.753 0.823 1.00 90.00 246 ARG A N 1
ATOM 2005 C CA . ARG A 1 246 ? -18.493 4.518 0.536 1.00 90.00 246 ARG A CA 1
ATOM 2006 C C . ARG A 1 246 ? -17.633 3.302 0.835 1.00 90.00 246 ARG A C 1
ATOM 2008 O O . ARG A 1 246 ? -16.409 3.353 0.731 1.00 90.00 246 ARG A O 1
ATOM 2015 N N . TRP A 1 247 ? -18.309 2.206 1.143 1.00 89.19 247 TRP A N 1
ATOM 2016 C CA . TRP A 1 247 ? -17.704 0.891 1.264 1.00 89.19 247 TRP A CA 1
ATOM 2017 C C . TRP A 1 247 ? -17.904 0.117 -0.033 1.00 89.19 247 TRP A C 1
ATOM 2019 O O . TRP A 1 247 ? -19.040 -0.089 -0.461 1.00 89.19 247 TRP A O 1
ATOM 2029 N N . THR A 1 248 ? -16.817 -0.351 -0.631 1.00 85.38 248 THR A N 1
ATOM 2030 C CA . THR A 1 248 ? -16.848 -1.366 -1.683 1.00 85.38 248 THR A CA 1
ATOM 2031 C C . THR A 1 248 ? -16.403 -2.705 -1.104 1.00 85.38 248 THR A C 1
ATOM 2033 O O . THR A 1 248 ? -15.557 -2.770 -0.211 1.00 85.38 248 THR A O 1
ATOM 2036 N N . LYS A 1 249 ? -17.056 -3.787 -1.539 1.00 84.56 249 LYS A N 1
ATOM 2037 C CA . LYS A 1 249 ? -16.769 -5.151 -1.085 1.00 84.56 249 LYS A CA 1
ATOM 2038 C C . LYS A 1 249 ? -16.187 -5.932 -2.250 1.00 84.56 249 LYS A C 1
ATOM 2040 O O . LYS A 1 249 ? -16.817 -6.026 -3.299 1.00 84.56 249 LYS A O 1
ATOM 2045 N N . GLU A 1 250 ? -15.016 -6.516 -2.047 1.00 77.50 250 GLU A N 1
ATOM 2046 C CA . GLU A 1 250 ? -14.393 -7.433 -2.997 1.00 77.50 250 GLU A CA 1
ATOM 2047 C C . GLU A 1 250 ? -14.277 -8.817 -2.363 1.00 77.50 250 GLU A C 1
ATOM 2049 O O . GLU A 1 250 ? -13.819 -8.952 -1.231 1.00 77.50 250 GLU A O 1
ATOM 2054 N N . HIS A 1 251 ? -14.661 -9.868 -3.086 1.00 75.62 251 HIS A N 1
ATOM 2055 C CA . HIS A 1 251 ? -14.447 -11.238 -2.627 1.00 75.62 251 HIS A CA 1
ATOM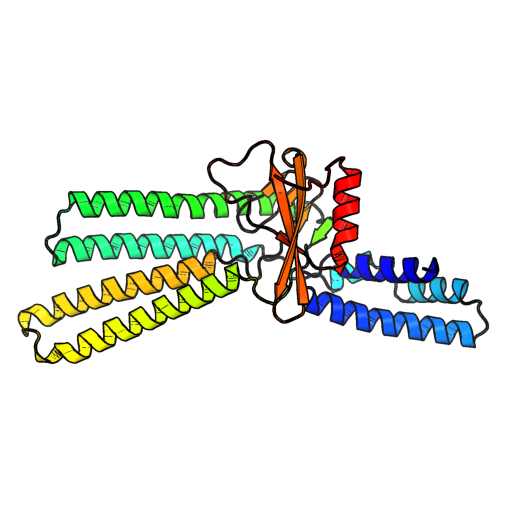 2056 C C . HIS A 1 251 ? -13.102 -11.748 -3.145 1.00 75.62 251 HIS A C 1
ATOM 2058 O O . HIS A 1 251 ? -12.944 -12.026 -4.332 1.00 75.62 251 HIS A O 1
ATOM 2064 N N . VAL A 1 252 ? -12.125 -11.910 -2.251 1.00 67.50 252 VAL A N 1
ATOM 2065 C CA . VAL A 1 252 ? -10.789 -12.413 -2.594 1.00 67.50 252 VAL A CA 1
ATOM 2066 C C . VAL A 1 252 ? -10.589 -13.796 -1.975 1.00 67.50 252 VAL A C 1
ATOM 2068 O O . VAL A 1 252 ? -10.342 -13.937 -0.774 1.00 67.50 252 VAL A O 1
ATOM 2071 N N . LYS A 1 253 ? -10.667 -14.845 -2.811 1.00 65.38 253 LYS A N 1
ATOM 2072 C CA . LYS A 1 253 ? -10.512 -16.260 -2.405 1.00 65.38 253 LYS A CA 1
ATOM 2073 C C . LYS A 1 253 ? -11.387 -16.630 -1.193 1.00 65.38 253 LYS A C 1
ATOM 2075 O O . LYS A 1 253 ? -10.875 -17.093 -0.172 1.00 65.38 253 LYS A O 1
ATOM 2080 N N . GLY A 1 254 ? -12.687 -16.347 -1.293 1.00 68.12 254 GLY A N 1
ATOM 2081 C CA . GLY A 1 254 ? -13.692 -16.687 -0.277 1.00 68.12 254 GLY A CA 1
ATOM 2082 C C . GLY A 1 254 ? -13.761 -15.756 0.941 1.00 68.12 254 GLY A C 1
ATOM 2083 O O . GLY A 1 254 ? -14.662 -15.919 1.754 1.00 68.12 254 GLY A O 1
ATOM 2084 N N . LYS A 1 255 ? -12.865 -14.766 1.070 1.00 69.88 255 LYS A N 1
ATOM 2085 C CA . LYS A 1 255 ? -12.943 -13.733 2.117 1.00 69.88 255 LYS A CA 1
ATOM 2086 C C . LYS A 1 255 ? -13.490 -12.425 1.549 1.00 69.88 255 LYS A C 1
ATOM 2088 O O . LYS A 1 255 ? -13.122 -12.045 0.438 1.00 69.88 255 LYS A O 1
ATOM 2093 N N . VAL A 1 256 ? -14.347 -11.752 2.313 1.00 74.94 256 VAL A N 1
ATOM 2094 C CA . VAL A 1 256 ? -14.834 -10.406 1.990 1.00 74.94 256 VAL A CA 1
ATOM 2095 C C . VAL A 1 256 ? -13.763 -9.412 2.410 1.00 74.94 256 VAL A C 1
ATOM 2097 O O . VAL A 1 256 ? -13.422 -9.349 3.583 1.00 74.94 256 VAL A O 1
ATOM 2100 N N . CYS A 1 257 ? -13.231 -8.657 1.457 1.00 76.62 257 CYS A N 1
ATOM 2101 C CA . CYS A 1 257 ? -12.344 -7.536 1.706 1.00 76.62 257 CYS A CA 1
ATOM 2102 C C . CYS A 1 257 ? -13.133 -6.237 1.563 1.00 76.62 257 CYS A C 1
ATOM 2104 O O . CYS A 1 257 ? -13.768 -6.002 0.532 1.00 76.62 257 CYS A O 1
ATOM 2106 N N . HIS A 1 258 ? -13.082 -5.394 2.591 1.00 84.44 258 HIS A N 1
ATOM 2107 C CA . HIS A 1 258 ? -13.706 -4.081 2.556 1.00 84.44 258 HIS A CA 1
ATOM 2108 C C . HIS A 1 258 ? -12.706 -3.031 2.083 1.00 84.44 258 HIS A C 1
ATOM 2110 O O . HIS A 1 258 ? -11.555 -2.991 2.519 1.00 84.44 258 HIS A O 1
ATOM 2116 N N . THR A 1 259 ? -13.166 -2.164 1.193 1.00 86.69 259 THR A N 1
ATOM 2117 C CA . THR A 1 259 ? -12.396 -1.042 0.678 1.00 86.69 259 THR A CA 1
ATOM 2118 C C . THR A 1 259 ? -13.169 0.238 0.964 1.00 86.69 259 THR A C 1
ATOM 2120 O O . THR A 1 259 ? -14.333 0.385 0.597 1.00 86.69 259 THR A O 1
ATOM 2123 N N . LEU A 1 260 ? -12.521 1.153 1.675 1.00 88.31 260 LEU A N 1
ATOM 2124 C CA . LEU A 1 260 ? -13.007 2.488 1.965 1.00 88.31 260 LEU A CA 1
ATOM 2125 C C . LEU A 1 260 ? -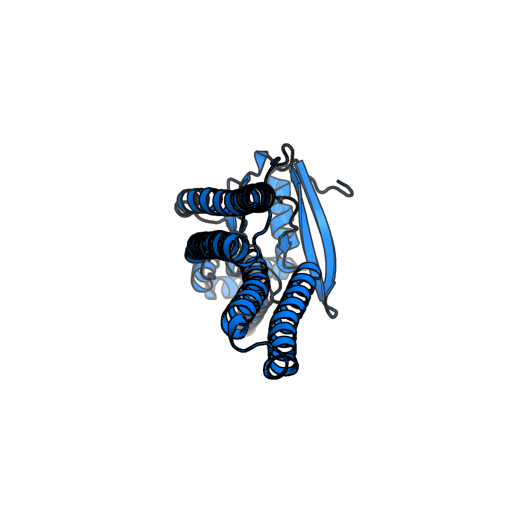12.623 3.413 0.820 1.00 88.31 260 LEU A C 1
ATOM 2127 O O . LEU A 1 260 ? -11.442 3.653 0.569 1.00 88.31 260 LEU A O 1
ATOM 2131 N N . GLU A 1 261 ? -13.616 3.991 0.167 1.00 88.81 261 GLU A N 1
ATOM 2132 C CA . GLU A 1 261 ? -13.391 5.037 -0.816 1.00 88.81 261 GLU A CA 1
ATOM 2133 C C . GLU A 1 261 ? -13.926 6.366 -0.286 1.00 88.81 261 GLU A C 1
ATOM 2135 O O . GLU A 1 261 ? -14.977 6.419 0.356 1.00 88.81 261 GLU A O 1
ATOM 2140 N N . LEU A 1 262 ? -13.201 7.451 -0.555 1.00 88.25 262 LEU A N 1
ATOM 2141 C CA . LEU A 1 262 ? -13.504 8.779 -0.028 1.00 88.25 262 LEU A CA 1
ATOM 2142 C C . LEU A 1 262 ? -13.902 9.725 -1.160 1.00 88.25 262 LEU A C 1
ATOM 2144 O O . LEU A 1 262 ? -13.183 9.871 -2.149 1.00 88.25 262 LEU A O 1
ATOM 2148 N N . LYS A 1 263 ? -15.018 10.436 -0.984 1.00 87.75 263 LYS A N 1
ATOM 2149 C CA . LYS A 1 263 ? -15.405 11.560 -1.837 1.00 87.75 263 LYS A CA 1
ATOM 2150 C C . LYS A 1 263 ? -14.784 12.836 -1.287 1.00 87.75 263 LYS A C 1
ATOM 2152 O O . LYS A 1 263 ? -15.042 13.215 -0.147 1.00 87.75 263 LYS A O 1
ATOM 2157 N N . LEU A 1 264 ? -13.987 13.519 -2.104 1.00 87.25 264 LEU A N 1
ATOM 2158 C CA . LEU A 1 264 ? -13.264 14.727 -1.699 1.00 87.25 264 LEU A CA 1
ATOM 2159 C C . LEU A 1 264 ? -13.873 16.003 -2.299 1.00 87.25 264 LEU A C 1
ATOM 2161 O O . LEU A 1 264 ? -14.219 16.006 -3.480 1.00 87.25 264 LEU A O 1
ATOM 2165 N N . LYS A 1 265 ? -13.931 17.097 -1.516 1.00 84.88 265 LYS A N 1
ATOM 2166 C CA . LYS A 1 265 ? -14.376 18.442 -1.955 1.00 84.88 265 LYS A CA 1
ATOM 2167 C C . LYS A 1 265 ? -13.497 18.954 -3.082 1.00 84.88 265 LYS A C 1
ATOM 2169 O O . LYS A 1 265 ? -13.966 19.326 -4.153 1.00 84.88 265 LYS A O 1
ATOM 2174 N N . LYS A 1 266 ? -12.191 18.969 -2.820 1.00 80.25 266 LYS A N 1
ATOM 2175 C CA . LYS A 1 266 ? -11.162 19.285 -3.800 1.00 80.25 266 LYS A CA 1
ATOM 2176 C C . LYS A 1 266 ? -10.417 18.000 -4.099 1.00 80.25 266 LYS A C 1
ATOM 2178 O O . LYS A 1 266 ? -9.650 17.500 -3.270 1.00 80.25 266 LYS A O 1
ATOM 2183 N N . LYS A 1 267 ? -10.633 17.477 -5.304 1.00 66.38 267 LYS A N 1
ATOM 2184 C CA . LYS A 1 267 ? -9.705 16.507 -5.874 1.00 66.38 267 LYS A CA 1
ATOM 2185 C C . LYS A 1 267 ? -8.387 17.236 -6.088 1.00 66.38 267 LYS A C 1
ATOM 2187 O O . LYS A 1 267 ? -8.354 18.314 -6.683 1.00 66.38 267 LYS A O 1
ATOM 2192 N N . SER A 1 268 ? -7.308 16.663 -5.573 1.00 60.50 268 SER A N 1
ATOM 2193 C CA . SER A 1 268 ? -5.992 17.057 -6.049 1.00 60.50 268 SER A CA 1
ATOM 2194 C C . SER A 1 268 ? -5.996 16.847 -7.560 1.00 60.50 268 SER A C 1
ATOM 2196 O O . SER A 1 268 ? -6.316 15.752 -8.016 1.00 60.50 268 SER A O 1
ATOM 2198 N N . LYS A 1 269 ? -5.664 17.883 -8.337 1.00 52.28 269 LYS A N 1
ATOM 2199 C CA . LYS A 1 269 ? -5.464 17.739 -9.791 1.00 52.28 269 LYS A CA 1
ATOM 2200 C C . LYS A 1 269 ? -4.376 16.703 -10.111 1.00 52.28 269 LYS A C 1
ATOM 2202 O O . LYS A 1 269 ? -4.327 16.188 -11.218 1.00 52.28 269 LYS A O 1
ATOM 2207 N N . PHE A 1 270 ? -3.534 16.414 -9.122 1.00 46.19 270 PHE A N 1
ATOM 2208 C CA . PHE A 1 270 ? -2.304 15.657 -9.232 1.00 46.19 270 PHE A CA 1
ATOM 2209 C C . PHE A 1 270 ? -2.141 14.726 -8.025 1.00 46.19 270 PHE A C 1
ATOM 2211 O O . PHE A 1 270 ? -1.094 14.708 -7.415 1.00 46.19 270 PHE A O 1
ATOM 2218 N N . SER A 1 271 ? -3.173 14.046 -7.530 1.00 50.09 271 SER A N 1
ATOM 2219 C CA . SER A 1 271 ? -2.926 12.878 -6.670 1.00 50.09 271 SER A CA 1
ATOM 2220 C C . SER A 1 271 ? -4.040 11.876 -6.831 1.00 50.09 271 SER A C 1
ATOM 2222 O O . SER A 1 271 ? -5.218 12.236 -6.899 1.00 50.09 271 SER A O 1
ATOM 2224 N N . ASN A 1 272 ? -3.654 10.604 -6.895 1.00 51.00 272 ASN A N 1
ATOM 2225 C CA . ASN A 1 272 ? -4.577 9.484 -6.994 1.00 51.00 272 ASN A CA 1
ATOM 2226 C C . ASN A 1 272 ? -5.256 9.234 -5.633 1.00 51.00 272 ASN A C 1
ATOM 2228 O O . ASN A 1 272 ? -5.129 8.177 -5.025 1.00 51.00 272 ASN A O 1
ATOM 2232 N N . ASN A 1 273 ? -5.963 10.247 -5.126 1.00 50.34 273 ASN A N 1
ATOM 2233 C CA . ASN A 1 273 ? -6.692 10.211 -3.856 1.00 50.34 273 ASN A CA 1
ATOM 2234 C C . ASN A 1 273 ? -7.928 9.300 -3.896 1.00 50.34 273 ASN A C 1
ATOM 2236 O O . ASN A 1 273 ? -8.605 9.151 -2.885 1.00 50.34 273 ASN A O 1
ATOM 2240 N N . ASN A 1 274 ? -8.219 8.718 -5.058 1.00 51.16 274 ASN A N 1
ATOM 2241 C CA . ASN A 1 274 ? -9.278 7.737 -5.250 1.00 51.16 274 ASN A CA 1
ATOM 2242 C C . ASN A 1 274 ? -8.793 6.300 -5.014 1.00 51.16 274 ASN A C 1
ATOM 2244 O O . ASN A 1 274 ? -9.570 5.370 -5.211 1.00 51.16 274 ASN A O 1
ATOM 2248 N N . ALA A 1 275 ? -7.528 6.091 -4.632 1.00 63.09 275 ALA A N 1
ATOM 2249 C CA . ALA A 1 275 ? -7.065 4.768 -4.248 1.00 63.09 275 ALA A CA 1
ATOM 2250 C C . ALA A 1 275 ? -7.847 4.313 -3.008 1.00 63.09 275 ALA A C 1
ATOM 2252 O O . ALA A 1 275 ? -7.688 4.870 -1.922 1.00 63.09 275 ALA A O 1
ATOM 2253 N N . GLY A 1 276 ? -8.722 3.325 -3.199 1.00 74.81 276 GLY A N 1
ATOM 2254 C CA . GLY A 1 276 ? -9.488 2.732 -2.117 1.00 74.81 276 GLY A CA 1
ATOM 2255 C C . GLY A 1 276 ? -8.561 2.216 -1.018 1.00 74.81 276 GLY A C 1
ATOM 2256 O O . GLY A 1 276 ? -7.564 1.538 -1.281 1.00 74.81 276 GLY A O 1
ATOM 2257 N N . ILE A 1 277 ? -8.877 2.562 0.222 1.00 84.50 277 ILE A N 1
ATOM 2258 C CA . ILE A 1 277 ? -8.132 2.142 1.400 1.00 84.50 277 ILE A CA 1
ATOM 2259 C C . ILE A 1 277 ? -8.682 0.787 1.829 1.00 84.50 277 ILE A C 1
ATOM 2261 O O . ILE A 1 277 ? -9.857 0.675 2.154 1.00 84.50 277 ILE A O 1
ATOM 2265 N N . LYS A 1 278 ? -7.849 -0.252 1.856 1.00 83.69 278 LYS A N 1
ATOM 2266 C CA . LYS A 1 278 ? -8.276 -1.558 2.375 1.00 83.69 278 LYS A CA 1
ATOM 2267 C C . LYS A 1 278 ? -8.485 -1.480 3.875 1.00 83.69 278 LYS A C 1
ATOM 2269 O O . LYS A 1 278 ? -7.614 -0.972 4.578 1.00 83.69 278 LYS A O 1
ATOM 2274 N N . VAL A 1 279 ? -9.596 -2.035 4.330 1.00 85.06 279 VAL A N 1
ATOM 2275 C CA . VAL A 1 279 ? -9.997 -2.037 5.731 1.00 85.06 279 VAL A CA 1
ATOM 2276 C C . VAL A 1 279 ? -10.427 -3.440 6.137 1.00 85.06 279 VAL A C 1
ATOM 2278 O O . VAL A 1 279 ? -11.207 -4.086 5.443 1.00 85.06 279 VAL A O 1
ATOM 2281 N N . SER A 1 280 ? -9.923 -3.886 7.279 1.00 82.25 280 SER A N 1
ATOM 2282 C CA . SER A 1 280 ? -10.365 -5.072 8.008 1.00 82.25 280 SER A CA 1
ATOM 2283 C C . SER A 1 280 ? -11.843 -4.985 8.385 1.00 82.25 280 SER A C 1
ATOM 2285 O O . SER A 1 280 ? -12.331 -3.930 8.799 1.00 82.25 280 SER A O 1
ATOM 2287 N N . SER A 1 281 ? -12.559 -6.109 8.334 1.00 79.62 281 SER A N 1
ATOM 2288 C CA . SER A 1 281 ? -13.964 -6.155 8.761 1.00 79.62 281 SER A CA 1
ATOM 2289 C C . SER A 1 281 ? -14.160 -5.721 10.219 1.00 79.62 281 SER A C 1
ATOM 2291 O O . SER A 1 281 ? -15.193 -5.145 10.552 1.00 79.62 281 SER A O 1
ATOM 2293 N N . TYR A 1 282 ? -13.150 -5.927 11.070 1.00 77.56 282 TYR A N 1
ATOM 2294 C CA . TYR A 1 282 ? -13.184 -5.571 12.493 1.00 77.56 282 TYR A CA 1
ATOM 2295 C C . TYR A 1 282 ? -13.131 -4.057 12.748 1.00 77.56 282 TYR A C 1
ATOM 2297 O O . TYR A 1 282 ? -13.529 -3.595 13.811 1.00 77.56 282 TYR A O 1
ATOM 2305 N N . GLN A 1 283 ? -12.671 -3.263 11.776 1.00 83.00 283 GLN A N 1
ATOM 2306 C CA . GLN A 1 283 ? -12.504 -1.813 11.932 1.00 83.00 283 GLN A CA 1
ATOM 2307 C C . GLN A 1 283 ? -13.607 -0.983 11.280 1.00 83.00 283 GLN A C 1
ATOM 2309 O O . GLN A 1 283 ? -13.590 0.242 11.395 1.00 83.00 283 GLN A O 1
ATOM 2314 N N . ILE A 1 284 ? -14.571 -1.618 10.608 1.00 86.00 284 ILE A N 1
ATOM 2315 C CA . ILE A 1 284 ? -15.657 -0.905 9.925 1.00 86.00 284 ILE A CA 1
ATOM 2316 C C . ILE A 1 284 ? -16.411 -0.025 10.920 1.00 86.00 284 ILE A C 1
ATOM 2318 O O . ILE A 1 284 ? -16.510 1.178 10.701 1.00 86.00 284 ILE A O 1
ATOM 2322 N N . ASN A 1 285 ? -16.853 -0.595 12.043 1.00 84.06 285 ASN A N 1
ATOM 2323 C CA . ASN A 1 285 ? -17.602 0.147 13.058 1.00 84.06 285 ASN A CA 1
ATOM 2324 C C . ASN A 1 285 ? -16.773 1.295 13.650 1.00 84.06 285 ASN A C 1
ATOM 2326 O O . ASN A 1 285 ? -17.277 2.406 13.768 1.00 84.06 285 ASN A O 1
ATOM 2330 N N . LEU A 1 286 ? -15.487 1.057 13.937 1.00 85.38 286 LEU A N 1
ATOM 2331 C CA . LEU A 1 286 ? -14.569 2.079 14.449 1.00 85.38 286 LEU A CA 1
ATOM 2332 C C . LEU A 1 286 ? -14.446 3.268 13.481 1.00 85.38 286 LEU A C 1
ATOM 2334 O O . LEU A 1 286 ? -14.494 4.430 13.883 1.00 85.38 286 LEU A O 1
ATOM 2338 N N . ILE A 1 287 ? -14.300 2.983 12.186 1.00 88.94 287 ILE A N 1
ATOM 2339 C CA . ILE A 1 287 ? -14.196 4.009 11.146 1.00 88.94 287 ILE A CA 1
ATOM 2340 C C . ILE A 1 287 ? -15.535 4.726 10.948 1.00 88.94 287 ILE A C 1
ATOM 2342 O O . ILE A 1 287 ? -15.548 5.944 10.774 1.00 88.94 287 ILE A O 1
ATOM 2346 N N . GLU A 1 288 ? -16.656 4.008 11.003 1.00 89.50 288 GLU A N 1
ATOM 2347 C CA . GLU A 1 288 ? -17.988 4.603 10.908 1.00 89.50 288 GLU A CA 1
ATOM 2348 C C . GLU A 1 288 ? -18.281 5.541 12.080 1.00 89.50 288 GLU A C 1
ATOM 2350 O O . GLU A 1 288 ? -18.760 6.651 11.857 1.00 89.50 288 GLU A O 1
ATOM 2355 N N . GLU A 1 289 ? -17.961 5.147 13.313 1.00 87.75 289 GLU A N 1
ATOM 2356 C CA . GLU A 1 289 ? -18.088 6.006 14.494 1.00 87.75 289 GLU A CA 1
ATOM 2357 C C . GLU A 1 289 ? -17.196 7.246 14.376 1.00 87.75 289 GLU A C 1
ATOM 2359 O O . GLU A 1 289 ? -17.649 8.372 14.610 1.00 87.75 289 GLU A O 1
ATOM 2364 N N . MET A 1 290 ? -15.955 7.067 13.913 1.00 91.31 290 MET A N 1
ATOM 2365 C CA . MET A 1 290 ? -15.034 8.171 13.655 1.00 91.31 290 MET A CA 1
ATOM 2366 C C . MET A 1 290 ? -15.586 9.144 12.602 1.00 91.31 290 MET A C 1
ATOM 2368 O O . MET A 1 290 ? -15.545 10.355 12.817 1.00 91.31 290 MET A O 1
ATOM 2372 N N . PHE A 1 291 ? -16.170 8.657 11.505 1.00 92.06 291 PHE A N 1
ATOM 2373 C CA . PHE A 1 291 ? -16.784 9.530 10.503 1.00 92.06 291 PHE A CA 1
ATOM 2374 C C . PHE A 1 291 ? -18.074 10.193 10.990 1.00 92.06 291 PHE A C 1
ATOM 2376 O O . PHE A 1 291 ? -18.259 11.388 10.748 1.00 92.06 291 PHE A O 1
ATOM 2383 N N . ARG A 1 292 ? -18.925 9.478 11.736 1.00 89.44 292 ARG A N 1
ATOM 2384 C CA . ARG A 1 292 ? -20.155 10.035 12.326 1.00 89.44 292 ARG A CA 1
ATOM 2385 C C . ARG A 1 292 ? -19.850 11.159 13.309 1.00 89.44 292 ARG A C 1
ATOM 2387 O O . ARG A 1 292 ? -20.469 12.212 13.218 1.00 89.44 292 ARG A O 1
ATOM 2394 N N . SER A 1 293 ? -18.851 10.984 14.178 1.00 89.56 293 SER A N 1
ATOM 2395 C CA . SER A 1 293 ? -18.413 12.033 15.118 1.00 89.56 293 SER A CA 1
ATOM 2396 C C . SER A 1 293 ? -17.902 13.306 14.426 1.00 89.56 293 SER A C 1
ATOM 2398 O O . SER A 1 293 ? -17.804 14.359 15.051 1.00 89.56 293 SER A O 1
ATOM 2400 N N . ARG A 1 294 ? -17.598 13.225 13.125 1.00 88.75 294 ARG A N 1
ATOM 2401 C CA . ARG A 1 294 ? -17.100 14.326 12.289 1.00 88.75 294 ARG A CA 1
ATOM 2402 C C . ARG A 1 294 ? -18.118 14.810 11.256 1.00 88.75 294 ARG A C 1
ATOM 2404 O O . ARG A 1 294 ? -17.744 15.577 10.370 1.00 88.75 294 ARG A O 1
ATOM 2411 N N . SER A 1 295 ? -19.370 14.357 11.344 1.00 88.88 295 SER A N 1
ATOM 2412 C CA . SER A 1 295 ? -20.442 14.684 10.394 1.00 88.88 295 SER A CA 1
ATOM 2413 C C . SER A 1 295 ? -20.096 14.342 8.936 1.00 88.88 295 SER A C 1
ATOM 2415 O O . SER A 1 295 ? -20.475 15.060 8.013 1.00 88.88 295 SER A O 1
ATOM 2417 N N . ILE A 1 296 ? -19.340 13.260 8.720 1.00 89.69 296 ILE A N 1
ATOM 2418 C CA . ILE A 1 296 ? -19.021 12.741 7.386 1.00 89.69 296 ILE A CA 1
ATOM 2419 C C . ILE A 1 296 ? -20.007 11.613 7.069 1.00 89.69 296 ILE A C 1
ATOM 2421 O O . ILE A 1 296 ? -20.035 10.588 7.750 1.00 89.69 296 ILE A O 1
ATOM 2425 N N . GLU A 1 297 ? -20.806 11.791 6.018 1.00 88.38 297 GLU A N 1
ATOM 2426 C CA . GLU A 1 297 ? -21.889 10.866 5.673 1.00 88.38 297 GLU A CA 1
ATOM 2427 C C . GLU A 1 297 ? -21.455 9.735 4.730 1.00 88.38 297 GLU A C 1
ATOM 2429 O O . GLU A 1 297 ? -20.598 9.896 3.852 1.00 88.38 297 GLU A O 1
ATOM 2434 N N . GLN A 1 298 ? -22.095 8.574 4.892 1.00 89.25 298 GLN A N 1
ATOM 2435 C CA . GLN A 1 298 ? -21.958 7.452 3.971 1.00 89.25 298 GLN A CA 1
ATOM 2436 C C . GLN A 1 298 ? -22.819 7.691 2.725 1.00 89.25 298 GLN A C 1
ATOM 2438 O O . GLN A 1 298 ? -24.022 7.927 2.819 1.00 89.25 298 GLN A O 1
ATOM 2443 N N . MET A 1 299 ? -22.223 7.572 1.543 1.00 86.69 299 MET A N 1
ATOM 2444 C CA . MET A 1 299 ? -22.888 7.783 0.259 1.00 86.69 299 MET A CA 1
ATOM 2445 C C . MET A 1 299 ? -23.079 6.461 -0.487 1.00 86.69 299 MET A C 1
ATOM 2447 O O . MET A 1 299 ? -22.203 5.596 -0.481 1.00 86.69 299 MET A O 1
ATOM 2451 N N . ARG A 1 300 ? -24.216 6.310 -1.182 1.00 75.06 300 ARG A N 1
ATOM 2452 C CA . ARG A 1 300 ? -24.470 5.144 -2.052 1.00 75.06 300 ARG A CA 1
ATOM 2453 C C . ARG A 1 300 ? -23.716 5.226 -3.384 1.00 75.06 300 ARG A C 1
ATOM 2455 O O . ARG A 1 300 ? -23.263 4.203 -3.887 1.00 75.06 300 ARG A O 1
ATOM 2462 N N . TYR A 1 301 ? -23.549 6.433 -3.925 1.00 69.75 301 TYR A N 1
ATOM 2463 C CA . TYR A 1 301 ? -22.879 6.698 -5.201 1.00 69.75 301 TYR A CA 1
ATOM 2464 C C . TYR A 1 301 ? -22.034 7.977 -5.104 1.00 69.75 301 TYR A C 1
ATOM 2466 O O . TYR A 1 301 ? -22.349 8.866 -4.307 1.00 69.75 301 TYR A O 1
ATOM 2474 N N . PHE A 1 302 ? -20.948 8.050 -5.881 1.00 71.50 302 PHE A N 1
ATOM 2475 C CA . PHE A 1 302 ? -20.065 9.219 -5.947 1.00 71.50 302 PHE A CA 1
ATOM 2476 C C . PHE A 1 302 ? -20.426 10.168 -7.073 1.00 71.50 302 PHE A C 1
ATOM 2478 O O . PHE A 1 302 ? -20.716 9.672 -8.179 1.00 71.50 302 PHE A O 1
#

Secondary structure (DSSP, 8-state):
--HHHHHHHHHHHHHTTT--BHHHHHHHHHHHHHHHHHHHHHHHHTT--HHHHHHHHHHHH--HHHHHHHTPPPP-HHHHHHHHHHHHHHHHHHHHHHHHHHHHHT--HHHHHHHHHHHHHHHHHHHHHHHHHHHHHHHHTTS--SEEE-B-SSPPHHHHHHHHHHHHHHHHHHHHHHHHHHHTTTS-TTTHHHHHHHHHHHHHHHHHHHHHHHHS--TT--EEE-SSEEE-SS-EEEGGGEEEEEEEEEEETTEEEEEEEEEESS--TT--TT-PEEE-GGGHHHHHHHHHTTTPEE-S--

Sequence (302 aa):
MNTQNKSVEKFLQSTCKFISTEERAKDIQDELRDHVSSYIEEFTQEGMEYEEATNMALKQMGDPDVLSEIYKSESNKSKRLFKSFLIGITLLLYVGAEIVDTYISNSNVFISALFVIVMTLCYGYFIFDLIKTHKKDCELSKKEPIFYIQSYKRPTWYEQMAKYIQYFFMASIILTLVAFLIDFNEIPKNEILKEALRTLILSKSYLIMVILFSVLNPKNSNNIVYTDGILTLMSFIPFSNVCGYRWTKEHVKGKVCHTLELKLKKKSKFSNNNAGIKVSSYQINLIEEMFRSRSIEQMRYF

Foldseek 3Di:
DDVLVVVLLVLLCLLQQQPAAPVLSVVVSVVLVVQLVVQLVVVVVVPDDSNVSSVVSSVVVPDSNVNNVVNHDPAVLVLLVVLLVLLVVLLVVLLVLLVVCCVLVVDDPVVSVVVNVVVCVVSVLQSVLSVVLSVVCVVCVVDDFPGWFHFHLDDDPVLVVLVVLLVVLVVVLVVLVVVCVVCVVVDDPVCNVSSVSVSVSSSSVSVSSNSVSVSPDQNPNIWIHDPQAIRGNRDTDGPVFFQAWEWDWDQDPNDTWIWIATDGPDDDPRDPSRPTDIHDPSCPVVVVVVCVVVVHYHDPDD

Radius of gyration: 25.89 Å; chains: 1; bounding box: 58×40×81 Å

InterPro domains:
  IPR047928 Permease prefix domain 1 [NF038403] (18-69)

Organism: NCBI:txid2813371

pLDDT: mean 85.34, std 9.97, range [43.72, 96.44]